Protein AF-A0A3A0V9D5-F1 (afdb_monomer_lite)

Foldseek 3Di:
DVVVVVCCVCPDPDPLDHDDDDDDVVVVVVCLVVVVAFKDKDWDPCQVLLLCLLLLVLLLVQVVVVLVVCVVVVVDDPVVSVVVVVVCVVVVSPDPSPRHATEIEMEGECLSPVVRSVVSVVVSVVVQQVSLVVSLVVSVVSCVVSVGDDDPVSVVCSNRRYDYHYDYDNQDDVVCVSNCVVVVVCVVVVVVVVVVVVVVVVCVVPVVPDDPVVVVVVVVVVVVVVVVD

InterPro domains:
  IPR013525 ABC-2 type transporter, transmembrane domain [PF12698] (12-219)
  IPR051328 Type VII Secretion & ABC Transporter Permease [PTHR43077] (96-202)

pLDDT: mean 83.11, std 10.93, range [42.62, 95.62]

Structure (mmCIF, N/CA/C/O backbone):
data_AF-A0A3A0V9D5-F1
#
_entry.id   AF-A0A3A0V9D5-F1
#
loop_
_atom_site.group_PDB
_atom_site.id
_atom_site.type_symbol
_atom_site.label_atom_id
_atom_site.label_alt_id
_atom_site.label_comp_id
_atom_site.label_asym_id
_atom_site.label_entity_id
_atom_site.label_seq_id
_atom_site.pdbx_PDB_ins_code
_atom_site.Cartn_x
_atom_site.Cartn_y
_atom_site.Cartn_z
_atom_site.occupancy
_atom_site.B_iso_or_equiv
_atom_site.auth_seq_id
_atom_site.auth_comp_id
_atom_site.auth_asym_id
_atom_site.auth_atom_id
_atom_site.pdbx_PDB_model_num
ATOM 1 N N . MET A 1 1 ? -14.823 -6.264 3.379 1.00 57.97 1 MET A N 1
ATOM 2 C CA . MET A 1 1 ? -13.864 -5.304 2.789 1.00 57.97 1 MET A CA 1
ATOM 3 C C . MET A 1 1 ? -12.871 -5.999 1.866 1.00 57.97 1 MET A C 1
ATOM 5 O O . MET A 1 1 ? -12.804 -5.593 0.721 1.00 57.97 1 MET A O 1
ATOM 9 N N . GLY A 1 2 ? -12.178 -7.065 2.302 1.00 59.84 2 GLY A N 1
ATOM 10 C CA . GLY A 1 2 ? -11.171 -7.761 1.475 1.00 59.84 2 GLY A CA 1
ATOM 11 C C . GLY A 1 2 ? -11.659 -8.261 0.105 1.00 59.84 2 GLY A C 1
ATOM 12 O O . GLY A 1 2 ? -11.066 -7.895 -0.897 1.00 59.84 2 GLY A O 1
ATOM 13 N N . LYS A 1 3 ? -12.773 -9.010 0.048 1.00 65.25 3 LYS A N 1
ATOM 14 C CA . LYS A 1 3 ? -13.320 -9.539 -1.223 1.00 65.25 3 LYS A CA 1
ATOM 15 C C . LYS A 1 3 ? -13.700 -8.437 -2.222 1.00 65.25 3 LYS A C 1
ATOM 17 O O . LYS A 1 3 ? -13.215 -8.432 -3.336 1.00 65.25 3 LYS A O 1
ATOM 22 N N . ASN A 1 4 ? -14.444 -7.422 -1.775 1.00 72.88 4 ASN A N 1
ATOM 23 C CA . ASN A 1 4 ? -14.829 -6.301 -2.643 1.00 72.88 4 ASN A CA 1
ATOM 24 C C . ASN A 1 4 ? -13.631 -5.495 -3.174 1.00 72.88 4 ASN A C 1
ATOM 26 O O . ASN A 1 4 ? -13.746 -4.853 -4.212 1.00 72.88 4 ASN A O 1
ATOM 30 N N . LEU A 1 5 ? -12.516 -5.448 -2.436 1.00 74.62 5 LEU A N 1
ATOM 31 C CA . LEU A 1 5 ? -11.299 -4.784 -2.901 1.00 74.62 5 LEU A CA 1
ATOM 32 C C . LEU A 1 5 ? -10.563 -5.645 -3.930 1.00 74.62 5 LEU A C 1
ATOM 34 O O . LEU A 1 5 ? -10.105 -5.114 -4.931 1.00 74.62 5 LEU A O 1
ATOM 38 N N . GLU A 1 6 ? -10.480 -6.954 -3.693 1.00 76.19 6 GLU A N 1
ATOM 39 C CA . GLU A 1 6 ? -9.939 -7.924 -4.648 1.00 76.19 6 GLU A CA 1
ATOM 40 C C . GLU A 1 6 ? -10.687 -7.852 -5.984 1.00 76.19 6 GLU A C 1
ATOM 42 O O . GLU A 1 6 ? -10.057 -7.655 -7.021 1.00 76.19 6 GLU A O 1
ATOM 47 N N . ASP A 1 7 ? -12.020 -7.897 -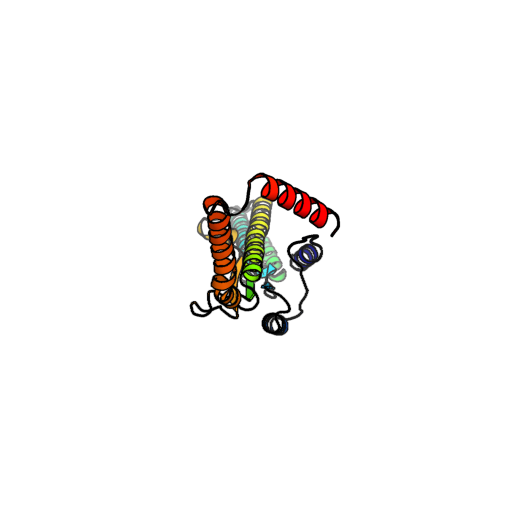5.942 1.00 79.69 7 ASP A N 1
ATOM 48 C CA . ASP A 1 7 ? -12.866 -7.832 -7.135 1.00 79.69 7 ASP A CA 1
ATOM 49 C C . ASP A 1 7 ? -12.651 -6.516 -7.894 1.00 79.69 7 ASP A C 1
ATOM 51 O O . ASP A 1 7 ? -12.424 -6.531 -9.096 1.00 79.69 7 ASP A O 1
ATOM 55 N N . LYS A 1 8 ? -12.599 -5.374 -7.193 1.00 79.44 8 LYS A N 1
ATOM 56 C CA . LYS A 1 8 ? -12.331 -4.059 -7.808 1.00 79.44 8 LYS A CA 1
ATOM 57 C C . LYS A 1 8 ? -10.955 -3.940 -8.461 1.00 79.44 8 LYS A C 1
ATOM 59 O O . LYS A 1 8 ? -10.793 -3.145 -9.381 1.00 79.44 8 LYS A O 1
ATOM 64 N N . LEU A 1 9 ? -9.950 -4.649 -7.950 1.00 80.19 9 LEU A N 1
ATOM 65 C CA . LEU A 1 9 ? -8.614 -4.648 -8.543 1.00 80.19 9 LEU A CA 1
ATOM 66 C C . LEU A 1 9 ? -8.585 -5.539 -9.788 1.00 80.19 9 LEU A C 1
ATOM 68 O O . LEU A 1 9 ? -8.053 -5.132 -10.818 1.00 80.19 9 LEU A O 1
ATOM 72 N N . LEU A 1 10 ? -9.190 -6.726 -9.713 1.00 80.19 10 LEU A N 1
ATOM 73 C CA . LEU A 1 10 ? -9.257 -7.673 -10.829 1.00 80.19 10 LEU A CA 1
ATOM 74 C C . LEU A 1 10 ? -10.152 -7.185 -11.977 1.00 80.19 10 LEU A C 1
ATOM 76 O O . LEU A 1 10 ? -9.852 -7.481 -13.127 1.00 80.19 10 LEU A O 1
ATOM 80 N N . ASP A 1 11 ? -11.197 -6.422 -11.662 1.00 76.50 11 ASP A N 1
ATOM 81 C CA . ASP A 1 11 ? -12.150 -5.826 -12.608 1.00 76.50 11 ASP A CA 1
ATOM 82 C C . ASP A 1 11 ? -11.720 -4.426 -13.087 1.00 76.50 11 ASP A C 1
ATOM 84 O O . ASP A 1 11 ? -12.465 -3.726 -13.766 1.00 76.50 11 ASP A O 1
ATOM 88 N N . SER A 1 12 ? -10.522 -3.962 -12.707 1.00 69.50 12 SER A N 1
ATOM 89 C CA . SER A 1 12 ? -10.040 -2.665 -13.179 1.00 69.50 12 SER A CA 1
ATOM 90 C C . SER A 1 12 ? -9.630 -2.743 -14.654 1.00 69.50 12 SER A C 1
ATOM 92 O O . SER A 1 12 ? -8.659 -3.416 -14.996 1.00 69.50 12 SER A O 1
ATOM 94 N N . ASP A 1 13 ? -10.330 -1.996 -15.513 1.00 61.75 13 ASP A N 1
ATOM 95 C CA . ASP A 1 13 ? -10.027 -1.777 -16.943 1.00 61.75 13 ASP A CA 1
ATOM 96 C C . ASP A 1 13 ? -8.769 -0.897 -17.147 1.00 61.75 13 ASP A C 1
ATOM 98 O O . ASP A 1 13 ? -8.729 0.050 -17.931 1.00 61.75 13 ASP A O 1
ATOM 102 N N . SER A 1 14 ? -7.715 -1.147 -16.370 1.00 68.81 14 SER A N 1
ATOM 103 C CA . SER A 1 14 ? -6.468 -0.398 -16.466 1.00 68.81 14 SER A CA 1
ATOM 104 C C . SER A 1 14 ? -5.554 -0.991 -17.533 1.00 68.81 14 SER A C 1
ATOM 106 O O . SER A 1 14 ? -4.984 -2.065 -17.346 1.00 68.81 14 SER A O 1
ATOM 108 N N . ASP A 1 15 ? -5.281 -0.219 -18.584 1.00 75.00 15 ASP A N 1
ATOM 109 C CA . ASP A 1 15 ? -4.285 -0.570 -19.609 1.00 75.00 15 ASP A CA 1
ATOM 110 C C . ASP A 1 15 ? -2.843 -0.637 -19.064 1.00 75.00 15 ASP A C 1
ATOM 112 O O . ASP A 1 15 ? -1.930 -1.119 -19.735 1.00 75.00 15 ASP A O 1
ATOM 116 N N . THR A 1 16 ? -2.605 -0.142 -17.842 1.00 80.12 16 THR A N 1
ATOM 117 C CA . THR A 1 16 ? -1.256 -0.022 -17.259 1.00 80.12 16 THR A CA 1
ATOM 118 C C . THR A 1 16 ? -0.888 -1.128 -16.275 1.00 80.12 16 THR A C 1
ATOM 120 O O . THR A 1 16 ? 0.302 -1.359 -16.054 1.00 80.12 16 THR A O 1
ATOM 123 N N . VAL A 1 17 ? -1.862 -1.818 -15.669 1.00 87.12 17 VAL A N 1
ATOM 124 C CA . VAL A 1 17 ? -1.600 -2.840 -14.641 1.00 87.12 17 VAL A CA 1
ATOM 125 C C . VAL A 1 17 ? -2.536 -4.024 -14.812 1.00 87.12 17 VAL A C 1
ATOM 127 O O . VAL A 1 17 ? -3.749 -3.882 -14.727 1.00 87.12 17 VAL A O 1
ATOM 130 N N . LYS A 1 18 ? -1.952 -5.217 -14.945 1.00 89.50 18 LYS A N 1
ATOM 131 C CA . LYS A 1 18 ? -2.686 -6.482 -14.951 1.00 89.50 18 LYS A CA 1
ATOM 132 C C . LYS A 1 18 ? -2.575 -7.173 -13.597 1.00 89.50 18 LYS A C 1
ATOM 134 O O . LYS A 1 18 ? -1.479 -7.543 -13.175 1.00 89.50 18 LYS A O 1
ATOM 139 N N . TRP A 1 19 ? -3.711 -7.384 -12.942 1.00 91.12 19 TRP A N 1
ATOM 140 C CA . TRP A 1 19 ? -3.783 -8.096 -11.669 1.00 91.12 19 TRP A CA 1
ATOM 141 C C . TRP A 1 19 ? -3.947 -9.602 -11.880 1.00 91.12 19 TRP A C 1
ATOM 143 O O . TRP A 1 19 ? -4.637 -10.052 -12.792 1.00 91.12 19 TRP A O 1
ATOM 153 N N . VAL A 1 20 ? -3.302 -10.394 -11.023 1.00 91.06 20 VAL A N 1
ATOM 154 C CA . VAL A 1 20 ? -3.436 -11.854 -10.992 1.00 91.06 20 VAL A CA 1
ATOM 155 C C . VAL A 1 20 ? -3.600 -12.283 -9.543 1.00 91.06 20 VAL A C 1
ATOM 157 O O . VAL A 1 20 ? -2.850 -11.846 -8.668 1.00 91.06 20 VAL A O 1
ATOM 160 N N . LYS A 1 21 ? -4.578 -13.150 -9.290 1.00 91.62 21 LYS A N 1
ATOM 161 C CA . LYS A 1 21 ? -4.786 -13.746 -7.974 1.00 91.62 21 LYS A CA 1
ATOM 162 C C . LYS A 1 21 ? -3.761 -14.850 -7.718 1.00 91.62 21 LYS A C 1
ATOM 164 O O . LYS A 1 21 ? -3.515 -15.685 -8.584 1.00 91.62 21 LYS A O 1
ATOM 169 N N . VAL A 1 22 ? -3.197 -14.866 -6.512 1.00 92.56 22 VAL A N 1
ATOM 170 C CA . VAL A 1 22 ? -2.264 -15.899 -6.047 1.00 92.56 22 VAL A CA 1
ATOM 171 C C . VAL A 1 22 ? -2.663 -16.317 -4.635 1.00 92.56 22 VAL A C 1
ATOM 173 O O . VAL A 1 22 ? -2.920 -15.463 -3.789 1.00 92.56 22 VAL A O 1
ATOM 176 N N . ASP A 1 23 ? -2.710 -17.622 -4.373 1.00 88.44 23 ASP A N 1
ATOM 177 C CA . ASP A 1 23 ? -3.336 -18.158 -3.158 1.00 88.44 23 ASP A CA 1
ATOM 178 C C . ASP A 1 23 ? -2.487 -18.007 -1.888 1.00 88.44 23 ASP A C 1
ATOM 180 O O . ASP A 1 23 ? -3.024 -17.983 -0.779 1.00 88.44 23 ASP A O 1
ATOM 184 N N . ASN A 1 24 ? -1.156 -17.932 -2.007 1.00 91.06 24 ASN A N 1
ATOM 185 C CA . ASN A 1 24 ? -0.269 -17.868 -0.846 1.00 91.06 24 ASN A CA 1
ATOM 186 C C . ASN A 1 24 ? 1.035 -17.096 -1.106 1.00 91.06 24 ASN A C 1
ATOM 188 O O . ASN A 1 24 ? 1.500 -16.952 -2.235 1.00 91.06 24 ASN A O 1
ATOM 192 N N . GLU A 1 25 ? 1.673 -16.639 -0.021 1.00 90.50 25 GLU A N 1
ATOM 193 C CA . GLU A 1 25 ? 2.906 -15.842 -0.097 1.00 90.50 25 GLU A CA 1
ATOM 194 C C . GLU A 1 25 ? 4.091 -16.614 -0.712 1.00 90.50 25 GLU A C 1
ATOM 196 O O . GLU A 1 25 ? 4.984 -15.999 -1.298 1.00 90.50 25 GLU A O 1
ATOM 201 N N . LYS A 1 26 ? 4.134 -17.949 -0.609 1.00 92.62 26 LYS A N 1
ATOM 202 C CA . LYS A 1 26 ? 5.225 -18.745 -1.193 1.00 92.62 26 LYS A CA 1
ATOM 203 C C . LYS A 1 26 ? 5.166 -18.703 -2.719 1.00 92.62 26 LYS A C 1
ATOM 205 O O . LYS A 1 26 ? 6.194 -18.473 -3.353 1.00 92.62 26 LYS A O 1
ATOM 210 N N . ASP A 1 27 ? 3.975 -18.845 -3.286 1.00 93.81 27 ASP A N 1
ATOM 211 C CA . ASP A 1 27 ? 3.758 -18.747 -4.727 1.00 93.81 27 ASP A CA 1
ATOM 212 C C . ASP A 1 27 ? 3.942 -17.314 -5.226 1.00 93.81 27 ASP A C 1
ATOM 214 O O . ASP A 1 27 ? 4.504 -17.129 -6.304 1.00 93.81 27 ASP A O 1
ATOM 218 N N . VAL A 1 28 ? 3.590 -16.311 -4.405 1.00 93.50 28 VAL A N 1
ATOM 219 C CA . VAL A 1 28 ? 3.922 -14.899 -4.666 1.00 93.50 28 VAL A CA 1
ATOM 220 C C . VAL A 1 28 ? 5.431 -14.714 -4.847 1.00 93.50 28 VAL A C 1
ATOM 222 O O . VAL A 1 28 ? 5.897 -14.091 -5.798 1.00 93.50 28 VAL A O 1
ATOM 225 N N . ARG A 1 29 ? 6.229 -15.263 -3.926 1.00 92.38 29 ARG A N 1
ATOM 226 C CA . ARG A 1 29 ? 7.693 -15.162 -4.000 1.00 92.38 29 ARG A CA 1
ATOM 227 C C . ARG A 1 29 ? 8.240 -15.881 -5.220 1.00 92.38 29 ARG A C 1
ATOM 229 O O . ARG A 1 29 ? 9.017 -15.292 -5.960 1.00 92.38 29 ARG A O 1
ATOM 236 N N . LYS A 1 30 ? 7.778 -17.107 -5.459 1.00 92.94 30 LYS A N 1
ATOM 237 C CA . LYS A 1 30 ? 8.206 -17.898 -6.610 1.00 92.94 30 LYS A CA 1
ATOM 238 C C . LYS A 1 30 ? 7.892 -17.195 -7.932 1.00 92.94 30 LYS A C 1
ATOM 240 O O . LYS A 1 30 ? 8.744 -17.166 -8.807 1.00 92.94 30 LYS A O 1
ATOM 245 N N . GLY A 1 31 ? 6.711 -16.594 -8.083 1.00 92.50 31 GLY A N 1
ATOM 246 C CA . GLY A 1 31 ? 6.379 -15.875 -9.313 1.00 92.50 31 GLY A CA 1
ATOM 247 C C . GLY A 1 31 ? 7.134 -14.553 -9.475 1.00 92.50 31 GLY A C 1
ATOM 248 O O . GLY A 1 31 ? 7.458 -14.204 -10.607 1.00 92.50 31 GLY A O 1
ATOM 249 N N . LEU A 1 32 ? 7.494 -13.861 -8.386 1.00 91.75 32 LEU A N 1
ATOM 250 C CA . LEU A 1 32 ? 8.444 -12.741 -8.459 1.00 91.75 32 LEU A CA 1
ATOM 251 C C . LEU A 1 32 ? 9.824 -13.225 -8.920 1.00 91.75 32 LEU A C 1
ATOM 253 O O . LEU A 1 32 ? 10.417 -12.585 -9.783 1.00 91.75 32 LEU A O 1
ATOM 257 N N . ASP A 1 33 ? 10.319 -14.341 -8.381 1.00 91.25 33 ASP A N 1
ATOM 258 C CA . ASP A 1 33 ? 11.620 -14.925 -8.742 1.00 91.25 33 ASP A CA 1
ATOM 259 C C . ASP A 1 33 ? 11.650 -15.378 -10.212 1.00 91.25 33 ASP A C 1
ATOM 261 O O . ASP A 1 33 ? 12.613 -15.114 -10.927 1.00 91.25 33 ASP A O 1
ATOM 265 N N . GLU A 1 34 ? 10.561 -15.990 -10.684 1.00 92.25 34 GLU A N 1
ATOM 266 C CA . GLU A 1 34 ? 10.348 -16.404 -12.079 1.00 92.25 34 GLU A CA 1
ATOM 267 C C . GLU A 1 34 ? 9.946 -15.241 -13.007 1.00 92.25 34 GLU A C 1
ATOM 269 O O . GLU A 1 34 ? 9.616 -15.472 -14.167 1.00 92.25 34 GLU A O 1
ATOM 274 N N . GLN A 1 35 ? 9.948 -13.997 -12.510 1.00 89.81 35 GLN A N 1
ATOM 275 C CA . GLN A 1 35 ? 9.620 -12.778 -13.263 1.00 89.81 35 GLN A CA 1
ATOM 276 C C . GLN A 1 35 ? 8.224 -12.782 -13.918 1.00 89.81 35 GLN A C 1
ATOM 278 O O . GLN A 1 35 ? 7.991 -12.099 -14.912 1.00 89.81 35 GLN A O 1
ATOM 283 N N . LYS A 1 36 ? 7.263 -13.517 -13.345 1.00 90.75 36 LYS A N 1
ATOM 284 C CA . LYS A 1 36 ? 5.868 -13.573 -13.822 1.00 90.75 36 LYS A CA 1
ATOM 285 C C . LYS A 1 36 ? 5.091 -12.283 -13.553 1.00 90.75 36 LYS A C 1
ATOM 287 O O . LYS A 1 36 ? 4.094 -12.019 -14.217 1.00 90.75 36 LYS A O 1
ATOM 292 N N . TYR A 1 37 ? 5.520 -11.507 -12.561 1.00 91.88 37 TYR A N 1
ATOM 293 C CA . TYR A 1 37 ? 4.961 -10.203 -12.206 1.00 91.88 37 TYR A CA 1
ATOM 294 C C . TYR A 1 37 ? 6.017 -9.341 -11.509 1.00 91.88 37 TYR A C 1
ATOM 296 O O . TYR A 1 37 ? 7.026 -9.838 -11.008 1.00 91.88 37 TYR A O 1
ATOM 304 N N . TYR A 1 38 ? 5.775 -8.029 -11.484 1.00 92.81 38 TYR A N 1
ATOM 305 C CA . TYR A 1 38 ? 6.722 -7.022 -10.988 1.00 92.81 38 TYR A CA 1
ATOM 306 C C . TYR A 1 38 ? 6.445 -6.567 -9.552 1.00 92.81 38 TYR A C 1
ATOM 308 O O . TYR A 1 38 ? 7.316 -5.975 -8.907 1.00 92.81 38 TYR A O 1
ATOM 316 N N . GLY A 1 39 ? 5.261 -6.876 -9.025 1.00 94.44 39 GLY A N 1
ATOM 317 C CA . GLY A 1 39 ? 4.901 -6.586 -7.649 1.00 94.44 39 GLY A CA 1
ATOM 318 C C . GLY A 1 39 ? 3.767 -7.459 -7.129 1.00 94.44 39 GLY A C 1
ATOM 319 O O . GLY A 1 39 ? 3.127 -8.184 -7.887 1.00 94.44 39 GLY A O 1
ATOM 320 N N . ALA A 1 40 ? 3.546 -7.401 -5.821 1.00 95.31 40 ALA A N 1
ATOM 321 C CA . ALA A 1 40 ? 2.501 -8.137 -5.133 1.00 95.31 40 ALA A CA 1
ATOM 322 C C . ALA A 1 40 ? 1.928 -7.331 -3.965 1.00 95.31 40 ALA A C 1
ATOM 324 O O . ALA A 1 40 ? 2.667 -6.699 -3.206 1.00 95.31 40 ALA A O 1
ATOM 325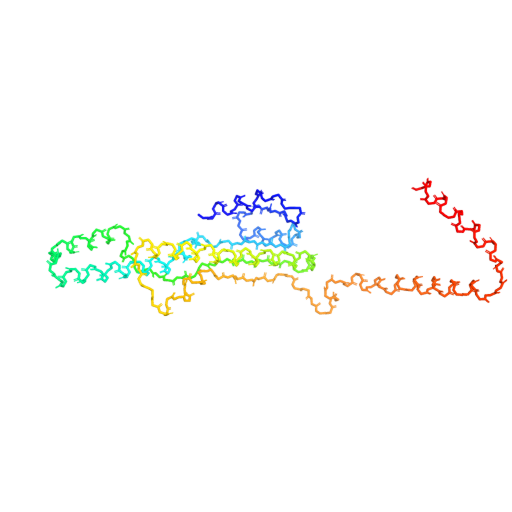 N N . ALA A 1 41 ? 0.608 -7.414 -3.819 1.00 94.00 41 ALA A N 1
ATOM 326 C CA . ALA A 1 41 ? -0.166 -6.901 -2.699 1.00 94.00 41 ALA A CA 1
ATOM 327 C C . ALA A 1 41 ? -0.593 -8.082 -1.817 1.00 94.00 41 ALA A C 1
ATOM 329 O O . ALA A 1 41 ? -1.215 -9.020 -2.312 1.00 94.00 41 ALA A O 1
ATOM 330 N N . ILE A 1 42 ? -0.266 -8.058 -0.525 1.00 93.31 42 ILE A N 1
ATOM 331 C CA . ILE A 1 42 ? -0.617 -9.125 0.418 1.00 93.31 42 ILE A CA 1
ATOM 332 C C . ILE A 1 42 ? -1.333 -8.511 1.620 1.00 93.31 42 ILE A C 1
ATOM 334 O O . ILE A 1 42 ? -0.778 -7.681 2.341 1.00 93.31 42 ILE A O 1
ATOM 338 N N . PHE A 1 43 ? -2.560 -8.966 1.856 1.00 90.69 43 PHE A N 1
ATOM 339 C CA . PHE A 1 43 ? -3.342 -8.625 3.040 1.00 90.69 43 PHE A CA 1
ATOM 340 C C . PHE A 1 43 ? -3.116 -9.677 4.125 1.00 90.69 43 PHE A C 1
ATOM 342 O O . PHE A 1 43 ? -3.155 -10.877 3.845 1.00 90.69 43 PHE A O 1
ATOM 349 N N . GLU A 1 44 ? -2.900 -9.255 5.372 1.00 89.94 44 GLU A N 1
ATOM 350 C CA . GLU A 1 44 ? -2.906 -10.207 6.485 1.00 89.94 44 GLU A CA 1
ATOM 351 C C . GLU A 1 44 ? -4.303 -10.836 6.674 1.00 89.94 44 GLU A C 1
ATOM 353 O O . GLU A 1 44 ? -5.330 -10.240 6.344 1.00 89.94 44 GLU A O 1
ATOM 358 N N . LYS A 1 45 ? -4.354 -12.038 7.259 1.00 87.94 45 LYS A N 1
ATOM 359 C CA . LYS A 1 45 ? -5.599 -12.809 7.428 1.00 87.94 45 LYS A CA 1
ATOM 360 C C . LYS A 1 45 ? -6.706 -12.034 8.158 1.00 87.94 45 LYS A C 1
ATOM 362 O O . LYS A 1 45 ? -7.868 -12.111 7.769 1.00 87.94 45 LYS A O 1
ATOM 367 N N . ASP A 1 46 ? -6.334 -11.271 9.184 1.00 89.00 46 ASP A N 1
ATOM 368 C CA . ASP A 1 46 ? -7.254 -10.522 10.049 1.00 89.00 46 ASP A CA 1
ATOM 369 C C . ASP A 1 46 ? -7.290 -9.017 9.727 1.00 89.00 46 ASP A C 1
ATOM 371 O O . ASP A 1 46 ? -7.632 -8.200 10.584 1.00 89.00 46 ASP A O 1
ATOM 375 N N . PHE A 1 47 ? -6.967 -8.637 8.484 1.00 90.94 47 PHE A N 1
ATOM 376 C CA . PHE A 1 47 ? -6.805 -7.242 8.063 1.00 90.94 47 PHE A CA 1
ATOM 377 C C . PHE A 1 47 ? -7.963 -6.337 8.507 1.00 90.94 47 PHE A C 1
ATOM 379 O O . PHE A 1 47 ? -7.748 -5.335 9.181 1.00 90.94 47 PHE A O 1
ATOM 386 N N . SER A 1 48 ? -9.212 -6.706 8.195 1.00 88.94 48 SER A N 1
ATOM 387 C CA . SER A 1 48 ? -10.382 -5.888 8.553 1.00 88.94 48 SER A CA 1
ATOM 388 C C . SER A 1 48 ? -10.600 -5.774 10.064 1.00 88.94 48 SER A C 1
ATOM 390 O O . SER A 1 48 ? -11.072 -4.741 10.535 1.00 88.94 48 SER A O 1
ATOM 392 N N . LYS A 1 49 ? -10.255 -6.818 10.827 1.00 89.19 49 LYS A N 1
ATOM 393 C CA . LYS A 1 49 ? -10.387 -6.816 12.286 1.00 89.19 49 LYS A CA 1
ATOM 394 C C . LYS A 1 49 ? -9.386 -5.852 12.914 1.00 89.19 49 LYS A C 1
ATOM 396 O O . LYS A 1 49 ? -9.768 -5.058 13.765 1.00 89.19 49 LYS A O 1
ATOM 401 N N . HIS A 1 50 ? -8.129 -5.898 12.479 1.00 92.38 50 HIS A N 1
ATOM 402 C CA . HIS A 1 50 ? -7.097 -4.987 12.966 1.00 92.38 50 HIS A CA 1
ATOM 403 C C . HIS A 1 50 ? -7.374 -3.545 12.522 1.00 92.38 50 HIS A C 1
ATOM 405 O O . HIS A 1 50 ? -7.398 -2.648 13.361 1.00 92.38 50 HIS A O 1
ATOM 411 N N . ALA A 1 51 ? -7.721 -3.333 11.251 1.00 91.12 51 ALA A N 1
ATOM 412 C CA . ALA A 1 51 ? -8.004 -2.013 10.681 1.00 91.12 51 ALA A CA 1
ATOM 413 C C . ALA A 1 51 ? -9.058 -1.225 11.474 1.00 91.12 51 ALA A C 1
ATOM 415 O O . ALA A 1 51 ? -8.906 -0.028 11.683 1.00 91.12 51 ALA A O 1
ATOM 416 N N . MET A 1 52 ? -10.106 -1.905 11.945 1.00 90.81 52 MET A N 1
ATOM 417 C CA . MET A 1 52 ? -11.203 -1.289 12.700 1.00 90.81 52 MET A CA 1
ATOM 418 C C . MET A 1 52 ? -11.040 -1.402 14.222 1.00 90.81 52 MET A C 1
ATOM 420 O O . MET A 1 52 ? -11.925 -0.967 14.957 1.00 90.81 52 MET A O 1
ATOM 424 N N . SER A 1 53 ? -9.951 -2.000 14.718 1.00 91.19 53 SER A N 1
ATOM 425 C CA . SER A 1 53 ? -9.788 -2.302 16.148 1.00 91.19 53 SER A CA 1
ATOM 426 C C . SER A 1 53 ? -9.784 -1.044 17.021 1.00 91.19 53 SER A C 1
ATOM 428 O O . SER A 1 53 ? -10.428 -1.033 18.068 1.00 91.19 53 SER A O 1
ATOM 430 N N . GLN A 1 54 ? -9.134 0.034 16.566 1.00 90.75 54 GLN A N 1
ATOM 431 C CA . GLN A 1 54 ? -9.131 1.319 17.271 1.00 90.75 54 GLN A CA 1
ATOM 432 C C . GLN A 1 54 ? -10.542 1.910 17.349 1.00 90.75 54 GLN A C 1
ATOM 434 O O . GLN A 1 54 ? -11.012 2.247 18.430 1.00 90.75 54 GLN A O 1
ATOM 439 N N . THR A 1 55 ? -11.246 1.978 16.220 1.00 90.69 55 THR A N 1
ATOM 440 C CA . THR A 1 55 ? -12.614 2.511 16.134 1.00 90.69 55 THR A CA 1
ATOM 441 C C . THR A 1 55 ? -13.570 1.744 17.036 1.00 90.69 55 THR A C 1
ATOM 443 O O . THR A 1 55 ? -14.332 2.343 17.789 1.00 90.69 55 THR A O 1
ATOM 446 N N . GLN A 1 56 ? -13.499 0.411 17.011 1.00 89.19 56 GLN A N 1
ATOM 447 C CA . GLN A 1 56 ? -14.317 -0.433 17.879 1.00 89.19 56 GLN A CA 1
ATOM 448 C C . GLN A 1 56 ? -14.021 -0.165 19.353 1.00 89.19 56 GLN A C 1
ATOM 450 O O . GLN A 1 56 ? -14.956 -0.043 20.137 1.00 89.19 56 GLN A O 1
ATOM 455 N N . LYS A 1 57 ? -12.745 -0.025 19.727 1.00 88.88 57 LYS A N 1
ATOM 456 C CA . LYS A 1 57 ? -12.361 0.286 21.104 1.00 88.88 57 LYS A CA 1
ATOM 457 C C . LYS A 1 57 ? -12.933 1.624 21.571 1.00 88.88 57 LYS A C 1
ATOM 459 O O . LYS A 1 57 ? -13.593 1.652 22.601 1.00 88.88 57 LYS A O 1
ATOM 464 N N . VAL A 1 58 ? -12.762 2.684 20.784 1.00 89.38 58 VAL A N 1
ATOM 465 C CA . VAL A 1 58 ? -13.255 4.032 21.118 1.00 89.38 58 VAL A CA 1
ATOM 466 C C . VAL A 1 58 ? -14.780 4.036 21.298 1.00 89.38 58 VAL A C 1
ATOM 468 O O . VAL A 1 58 ? -15.293 4.559 22.285 1.00 89.38 58 VAL A O 1
ATOM 471 N N . VAL A 1 59 ? -15.517 3.369 20.402 1.00 87.69 59 VAL A N 1
ATOM 472 C CA . VAL A 1 59 ? -16.979 3.221 20.529 1.00 87.69 59 VAL A CA 1
ATOM 473 C C . VAL A 1 59 ? -17.361 2.441 21.792 1.00 87.69 59 VAL A C 1
ATOM 475 O O . VAL A 1 59 ? -18.309 2.811 22.483 1.00 87.69 59 VAL A O 1
ATOM 478 N N . MET A 1 60 ? -16.645 1.362 22.110 1.00 84.12 60 MET A N 1
ATOM 479 C CA . MET A 1 60 ? -16.928 0.544 23.293 1.00 84.12 60 MET A CA 1
ATOM 480 C C . MET A 1 60 ? -16.623 1.275 24.603 1.00 84.12 60 MET A C 1
ATOM 482 O O . MET A 1 60 ? -17.419 1.201 25.541 1.00 84.12 60 MET A O 1
ATOM 486 N N . ASP A 1 61 ? -15.508 2.001 24.662 1.00 86.69 61 ASP A N 1
ATOM 487 C CA . ASP A 1 61 ? -15.110 2.785 25.829 1.00 86.69 61 ASP A CA 1
ATOM 488 C C . ASP A 1 61 ? -16.100 3.934 26.076 1.00 86.69 61 ASP A C 1
ATOM 490 O O . ASP A 1 61 ? -16.534 4.134 27.213 1.00 86.69 61 ASP A O 1
ATOM 494 N N . SER A 1 62 ? -16.561 4.602 25.014 1.00 85.69 62 SER A N 1
ATOM 495 C CA . SER A 1 62 ? -17.593 5.640 25.101 1.00 85.69 62 SER A CA 1
ATOM 496 C C . SER A 1 62 ? -18.939 5.095 25.590 1.00 85.69 62 SER A C 1
ATOM 498 O O . SER A 1 62 ? -19.499 5.630 26.545 1.00 85.69 62 SER A O 1
ATOM 500 N N . LYS A 1 63 ? -19.419 3.965 25.050 1.00 84.06 63 LYS A N 1
ATOM 501 C CA . LYS A 1 63 ? -20.650 3.311 25.540 1.00 84.06 63 LYS A CA 1
ATOM 502 C C . LYS A 1 63 ? -20.545 2.902 27.007 1.00 84.06 63 LYS A C 1
ATOM 504 O O . LYS A 1 63 ? -21.517 2.983 27.756 1.00 84.06 63 LYS A O 1
ATOM 509 N N . LYS A 1 64 ? -19.362 2.459 27.441 1.00 82.00 64 LYS A N 1
ATOM 510 C CA . LYS A 1 64 ? -19.102 2.123 28.844 1.00 82.00 64 LYS A CA 1
ATOM 511 C C . LYS A 1 64 ? -19.156 3.359 29.742 1.00 82.00 64 LYS A C 1
ATOM 513 O O . LYS A 1 64 ? -19.697 3.254 30.841 1.00 82.00 64 LYS A O 1
ATOM 518 N N . GLN A 1 65 ? -18.621 4.493 29.297 1.00 82.75 65 GLN A N 1
ATOM 519 C CA . GLN A 1 65 ? -18.712 5.764 30.022 1.00 82.75 65 GLN A CA 1
ATOM 520 C C . GLN A 1 65 ? -20.157 6.267 30.099 1.00 82.75 65 GLN A C 1
ATOM 522 O O . GLN A 1 65 ? -20.631 6.538 31.197 1.00 82.75 65 GLN A O 1
ATOM 527 N N . GLU A 1 66 ? -20.893 6.271 28.985 1.00 81.06 66 GLU A N 1
ATOM 528 C CA . GLU A 1 66 ? -22.292 6.716 28.949 1.00 81.06 66 GLU A CA 1
ATOM 529 C C . GLU A 1 66 ? -23.175 5.911 29.917 1.00 81.06 66 GLU A C 1
ATOM 531 O O . GLU A 1 66 ? -23.947 6.475 30.691 1.00 81.06 66 GLU A O 1
ATOM 536 N N . MET A 1 67 ? -23.022 4.582 29.946 1.00 78.44 67 MET A N 1
ATOM 537 C CA . MET A 1 67 ? -23.725 3.745 30.921 1.00 78.44 67 MET A CA 1
ATOM 538 C C . MET A 1 67 ? -23.340 4.069 32.365 1.00 78.44 67 MET A C 1
ATOM 540 O O . MET A 1 67 ? -24.206 4.073 33.235 1.00 78.44 67 MET A O 1
ATOM 544 N N . GLN A 1 68 ? -22.055 4.307 32.649 1.00 78.69 68 GLN A N 1
ATOM 545 C CA . GLN A 1 68 ? -21.620 4.665 34.002 1.00 78.69 68 GLN A CA 1
ATOM 546 C C . GLN A 1 68 ? -22.231 5.990 34.448 1.00 78.69 68 GLN A C 1
ATOM 548 O O . GLN A 1 68 ? -22.644 6.106 35.601 1.00 78.69 68 GLN A O 1
ATOM 553 N N . ASP A 1 69 ? -22.318 6.965 33.550 1.00 82.94 69 ASP A N 1
ATOM 554 C CA . ASP A 1 69 ? -22.891 8.270 33.854 1.00 82.94 69 ASP A CA 1
ATOM 555 C C . ASP A 1 69 ? -24.410 8.182 34.055 1.00 82.94 69 ASP A C 1
ATOM 557 O O . ASP A 1 69 ? -24.918 8.743 35.023 1.00 82.94 69 ASP A O 1
ATOM 561 N N . LYS A 1 70 ? -25.118 7.364 33.263 1.00 79.31 70 LYS A N 1
ATOM 562 C CA . LYS A 1 70 ? -26.554 7.073 33.453 1.00 79.31 70 LYS A CA 1
ATOM 563 C C . LYS A 1 70 ? -26.871 6.277 34.725 1.00 79.31 70 LYS A C 1
ATOM 565 O O . LYS A 1 70 ? -27.938 6.434 35.316 1.00 79.31 70 LYS A O 1
ATOM 570 N N . VAL A 1 71 ? -25.952 5.425 35.182 1.00 77.94 71 VAL A N 1
ATOM 571 C CA . VAL A 1 71 ? -26.072 4.755 36.491 1.00 77.94 71 VAL A CA 1
ATOM 572 C C . VAL A 1 71 ? -25.871 5.757 37.629 1.00 77.94 71 VAL A C 1
ATOM 574 O O . VAL A 1 71 ? -26.599 5.711 38.617 1.00 77.94 71 VAL A O 1
ATOM 577 N N . LYS A 1 72 ? -24.915 6.687 37.497 1.00 78.88 72 LYS A N 1
ATOM 578 C CA . LYS A 1 72 ? -24.684 7.747 38.494 1.00 78.88 72 LYS A CA 1
ATOM 579 C C . LYS A 1 72 ? -25.822 8.768 38.541 1.00 78.88 72 LYS A C 1
ATOM 581 O O . LYS A 1 72 ? -26.118 9.258 39.626 1.00 78.88 72 LYS A O 1
ATOM 586 N N . SER A 1 73 ? -26.454 9.080 37.405 1.00 82.06 73 SER A N 1
ATOM 587 C CA . SER A 1 73 ? -27.614 9.983 37.347 1.00 82.06 73 SER A CA 1
ATOM 588 C C . SER A 1 73 ? -28.903 9.348 37.882 1.00 82.06 73 SER A C 1
ATOM 590 O O . SER A 1 73 ? -29.877 10.058 38.119 1.00 82.06 73 SER A O 1
ATOM 592 N N . GLY A 1 74 ? -28.910 8.030 38.119 1.00 76.00 74 GLY A N 1
ATOM 593 C CA . GLY A 1 74 ? -30.069 7.289 38.622 1.00 76.00 74 GLY A CA 1
ATOM 594 C C . GLY A 1 74 ? -31.101 6.923 37.550 1.00 76.00 74 GLY A C 1
ATOM 595 O O . GLY A 1 74 ? -32.125 6.333 37.883 1.00 76.00 74 GLY A O 1
ATOM 596 N N . GLU A 1 75 ? -30.836 7.225 36.275 1.00 76.00 75 GLU A N 1
ATOM 597 C CA . GLU A 1 75 ? -31.697 6.864 35.136 1.00 76.00 75 GLU A CA 1
ATOM 598 C C . GLU A 1 75 ? -31.704 5.358 34.853 1.00 76.00 75 GLU A C 1
ATOM 600 O O . GLU A 1 75 ? -32.690 4.828 34.340 1.00 76.00 75 GLU A O 1
ATOM 605 N N . ILE A 1 76 ? -30.615 4.658 35.190 1.00 73.12 76 ILE A N 1
ATOM 606 C CA . ILE A 1 76 ? -30.501 3.205 35.035 1.00 73.12 76 ILE A CA 1
ATOM 607 C C . ILE A 1 76 ? -30.341 2.546 36.413 1.00 73.12 76 ILE A C 1
ATOM 609 O O . ILE A 1 76 ? -29.324 2.759 37.082 1.00 73.12 76 ILE A O 1
ATOM 613 N N . PRO A 1 77 ? -31.283 1.677 36.828 1.00 78.69 77 PRO A N 1
ATOM 614 C CA . PRO A 1 77 ? -31.125 0.822 37.995 1.00 78.69 77 PRO A CA 1
ATOM 615 C C . PRO A 1 77 ? -29.830 -0.013 37.919 1.00 78.69 77 PRO A C 1
ATOM 617 O O . PRO A 1 77 ? -29.562 -0.635 36.884 1.00 78.69 77 PRO A O 1
ATOM 620 N N . PRO A 1 78 ? -29.052 -0.136 39.012 1.00 72.31 78 PRO A N 1
ATOM 621 C CA . PRO A 1 78 ? -27.795 -0.897 39.034 1.00 72.31 78 PRO A CA 1
ATOM 622 C C . PRO A 1 78 ? -27.930 -2.364 38.581 1.00 72.31 78 PRO A C 1
ATOM 624 O O . PRO A 1 78 ? -26.996 -2.945 38.028 1.00 72.31 78 PRO A O 1
ATOM 627 N N . GLU A 1 79 ? -29.107 -2.957 38.792 1.00 74.00 79 GLU A N 1
ATOM 628 C CA . GLU A 1 79 ? -29.493 -4.302 38.340 1.00 74.00 79 GLU A CA 1
ATOM 629 C C . GLU A 1 79 ? -29.540 -4.415 36.803 1.00 74.00 79 GLU A C 1
ATOM 631 O O . GLU A 1 79 ? -28.990 -5.351 36.216 1.00 74.00 79 GLU A O 1
ATOM 636 N N . GLN A 1 80 ? -30.136 -3.425 36.131 1.00 73.50 80 GLN A N 1
ATOM 637 C CA . GLN A 1 80 ? -30.249 -3.384 34.669 1.00 73.50 80 GLN A CA 1
ATOM 638 C C . GLN A 1 80 ? -28.902 -3.073 34.014 1.00 73.50 80 GLN A C 1
ATOM 640 O O . GLN A 1 80 ? -28.560 -3.682 33.000 1.00 73.50 80 GLN A O 1
ATOM 645 N N . ALA A 1 81 ? -28.075 -2.231 34.642 1.00 70.12 81 ALA A N 1
ATOM 646 C CA . ALA A 1 81 ? -26.701 -2.001 34.202 1.00 70.12 81 ALA A CA 1
ATOM 647 C C . ALA A 1 81 ? -25.860 -3.290 34.237 1.00 70.12 81 ALA A C 1
ATOM 649 O O . ALA A 1 81 ? -25.156 -3.593 33.274 1.00 70.12 81 ALA A O 1
ATOM 650 N N . LYS A 1 82 ? -25.988 -4.107 35.295 1.00 71.12 82 LYS A N 1
ATOM 651 C CA . LYS A 1 82 ? -25.326 -5.421 35.377 1.00 71.12 82 LYS A CA 1
ATOM 652 C C . LYS A 1 82 ? -25.827 -6.398 34.309 1.00 71.12 82 LYS A C 1
ATOM 654 O O . LYS A 1 82 ? -25.014 -7.134 33.743 1.00 71.12 82 LYS A O 1
ATOM 659 N N . GLN A 1 83 ? -27.124 -6.405 33.991 1.00 73.94 83 GLN A N 1
ATOM 660 C CA . GLN A 1 83 ? -27.674 -7.234 32.908 1.00 73.94 83 GLN A CA 1
ATOM 661 C C . GLN A 1 83 ? -27.188 -6.791 31.521 1.00 73.94 83 GLN A C 1
ATOM 663 O O . GLN A 1 83 ? -26.759 -7.641 30.740 1.00 73.94 83 GLN A O 1
ATOM 668 N N . MET A 1 84 ? -27.176 -5.488 31.229 1.00 71.81 84 MET A N 1
ATOM 669 C CA . MET A 1 84 ? -26.664 -4.945 29.961 1.00 71.81 84 MET A CA 1
ATOM 670 C C . MET A 1 84 ? -25.160 -5.192 29.805 1.00 71.81 84 MET A C 1
ATOM 672 O O . MET A 1 84 ? -24.702 -5.597 28.737 1.00 71.81 84 MET A O 1
ATOM 676 N N . GLN A 1 85 ? -24.387 -5.041 30.882 1.00 69.19 85 GLN A N 1
ATOM 677 C CA . GLN A 1 85 ? -22.956 -5.346 30.894 1.00 69.19 85 GLN A CA 1
ATOM 678 C C . GLN A 1 85 ? -22.696 -6.846 30.671 1.00 69.19 85 GLN A C 1
ATOM 680 O O . GLN A 1 85 ? -21.801 -7.217 29.913 1.00 69.19 85 GLN A O 1
ATOM 685 N N . SER A 1 86 ? -23.534 -7.715 31.248 1.00 65.94 86 SER A N 1
ATOM 686 C CA . SER A 1 86 ? -23.486 -9.167 31.029 1.00 65.94 86 SER A CA 1
ATOM 687 C C . SER A 1 86 ? -23.893 -9.565 29.606 1.00 65.94 86 SER A C 1
ATOM 689 O O . SER A 1 86 ? -23.322 -10.498 29.043 1.00 65.94 86 SER A O 1
ATOM 691 N N . GLN A 1 87 ? -24.857 -8.868 28.997 1.00 68.00 87 GLN A N 1
ATOM 692 C CA . GLN A 1 87 ? -25.216 -9.062 27.591 1.00 68.00 87 GLN A CA 1
ATOM 693 C C . GLN A 1 87 ? -24.079 -8.631 26.667 1.00 68.00 87 GLN A C 1
ATOM 695 O O . GLN A 1 87 ? -23.711 -9.393 25.781 1.00 68.00 87 GLN A O 1
ATOM 700 N N . MET A 1 88 ? -23.443 -7.485 26.916 1.00 65.81 88 MET A N 1
ATOM 701 C CA . MET A 1 88 ? -22.279 -7.056 26.135 1.00 65.81 88 MET A CA 1
ATOM 702 C C . MET A 1 88 ? -21.082 -8.002 26.265 1.00 65.81 88 MET A C 1
ATOM 704 O O . MET A 1 88 ? -20.376 -8.228 25.279 1.00 65.81 88 MET A O 1
ATOM 708 N N . ALA A 1 89 ? -20.896 -8.624 27.431 1.00 61.78 89 ALA A N 1
ATOM 709 C CA . ALA A 1 89 ? -19.888 -9.664 27.615 1.00 61.78 89 ALA A CA 1
ATOM 710 C C . ALA A 1 89 ? -20.181 -10.937 26.815 1.00 61.78 89 ALA A C 1
ATOM 712 O O . ALA A 1 89 ? -19.266 -11.519 26.234 1.00 61.78 89 ALA A O 1
ATOM 713 N N . LYS A 1 90 ? -21.454 -11.335 26.716 1.00 57.19 90 LYS A N 1
ATOM 714 C CA . LYS A 1 90 ? -21.890 -12.479 25.900 1.00 57.19 90 LYS A CA 1
ATOM 715 C C . LYS A 1 90 ? -21.813 -12.202 24.394 1.00 57.19 90 LYS A C 1
ATOM 717 O O . LYS A 1 90 ? -21.564 -13.128 23.631 1.00 57.19 90 LYS A O 1
ATOM 722 N N . SER A 1 91 ? -21.950 -10.945 23.973 1.00 55.22 91 SER A N 1
ATOM 723 C CA . SER A 1 91 ? -21.847 -10.513 22.569 1.00 55.22 91 SER A CA 1
ATOM 724 C C . SER A 1 91 ? -20.406 -10.402 22.044 1.00 55.22 91 SER A C 1
ATOM 726 O O . SER A 1 91 ? -20.201 -9.942 20.924 1.00 55.22 91 SER A O 1
ATOM 728 N N . GLY A 1 92 ? -19.394 -10.773 22.840 1.00 51.91 92 GLY A N 1
ATOM 729 C CA . GLY A 1 92 ? -17.977 -10.660 22.467 1.00 51.91 92 GLY A CA 1
ATOM 730 C C . GLY A 1 92 ? -17.391 -9.250 22.611 1.00 51.91 92 GLY A C 1
ATOM 731 O O . GLY A 1 92 ? -16.201 -9.056 22.379 1.00 51.91 92 GLY A O 1
ATOM 732 N N . ALA A 1 93 ? -18.186 -8.277 23.062 1.00 48.50 93 ALA A N 1
ATOM 733 C CA . ALA A 1 93 ? -17.777 -6.883 23.222 1.00 48.50 93 ALA A CA 1
ATOM 734 C C . ALA A 1 93 ? -17.003 -6.613 24.534 1.00 48.50 93 ALA A C 1
ATOM 736 O O . ALA A 1 93 ? -16.542 -5.501 24.765 1.00 48.50 93 ALA A O 1
ATOM 737 N N . SER A 1 94 ? -16.846 -7.621 25.404 1.00 45.28 94 SER A N 1
ATOM 738 C CA . SER A 1 94 ? -15.970 -7.564 26.592 1.00 45.28 94 SER A CA 1
ATOM 739 C C . SER A 1 94 ? -14.607 -8.228 26.401 1.00 45.28 94 SER A C 1
ATOM 741 O O . SER A 1 94 ? -13.854 -8.343 27.367 1.00 45.28 94 SER A O 1
ATOM 743 N N . GLN A 1 95 ? -14.264 -8.672 25.189 1.00 52.25 95 GLN A N 1
ATOM 744 C CA . GLN A 1 95 ? -12.871 -9.000 24.903 1.00 52.25 95 GLN A CA 1
ATOM 745 C C . GLN A 1 95 ? -12.074 -7.697 24.865 1.00 52.25 95 GLN A C 1
ATOM 747 O O . GLN A 1 95 ? -12.444 -6.782 24.137 1.00 52.25 95 GLN A O 1
ATOM 752 N N . ASP A 1 96 ? -10.998 -7.617 25.652 1.00 56.59 96 ASP A N 1
ATOM 753 C CA . ASP A 1 96 ? -10.007 -6.545 25.559 1.00 56.59 96 ASP A CA 1
ATOM 754 C C . ASP A 1 96 ? -9.569 -6.418 24.094 1.00 56.59 96 ASP A C 1
ATOM 756 O O . ASP A 1 96 ? -8.888 -7.294 23.546 1.00 56.59 96 ASP A O 1
ATOM 760 N N . ILE A 1 97 ? -10.066 -5.379 23.415 1.00 66.19 97 ILE A N 1
ATOM 761 C CA . ILE A 1 97 ? -9.758 -5.151 22.011 1.00 66.19 97 ILE A CA 1
ATOM 762 C C . ILE A 1 97 ? -8.304 -4.709 21.977 1.00 66.19 97 ILE A C 1
ATOM 764 O O . ILE A 1 97 ? -7.969 -3.544 22.209 1.00 66.19 97 ILE A O 1
ATOM 768 N N . LYS A 1 98 ? -7.426 -5.669 21.685 1.00 77.31 98 LYS A N 1
ATOM 769 C CA . LYS A 1 98 ? -6.021 -5.390 21.439 1.00 77.31 98 LYS A CA 1
ATOM 770 C C . LYS A 1 98 ? -5.919 -4.545 20.176 1.00 77.31 98 LYS A C 1
ATOM 772 O O . LYS A 1 98 ? -6.014 -5.062 19.064 1.00 77.31 98 LYS A O 1
ATOM 777 N N . VAL A 1 99 ? -5.735 -3.243 20.374 1.00 82.62 99 VAL A N 1
ATOM 778 C CA . VAL A 1 99 ? -5.510 -2.281 19.297 1.00 82.62 99 VAL A CA 1
ATOM 779 C C . VAL A 1 99 ? -4.289 -2.726 18.506 1.00 82.62 99 VAL A C 1
ATOM 781 O O . VAL A 1 99 ? -3.186 -2.851 19.045 1.00 82.62 99 VAL A O 1
ATOM 784 N N . LYS A 1 100 ? -4.493 -2.987 17.218 1.00 88.38 100 LYS A N 1
ATOM 785 C CA . LYS A 1 100 ? -3.431 -3.356 16.288 1.00 88.38 100 LYS A CA 1
ATOM 786 C C . LYS A 1 100 ? -3.744 -2.746 14.930 1.00 88.38 100 LYS A C 1
ATOM 788 O O . LYS A 1 100 ? -4.854 -2.894 14.442 1.00 88.38 100 LYS A O 1
ATOM 793 N N . ARG A 1 101 ? -2.755 -2.103 14.308 1.00 89.38 101 ARG A N 1
ATOM 794 C CA . ARG A 1 101 ? -2.862 -1.637 12.917 1.00 89.38 101 ARG A CA 1
ATOM 795 C C . ARG A 1 101 ? -2.877 -2.822 11.961 1.00 89.38 101 ARG A C 1
ATOM 797 O O . ARG A 1 101 ? -2.132 -3.782 12.173 1.00 89.38 101 ARG A O 1
ATOM 804 N N . ALA A 1 102 ? -3.688 -2.734 10.913 1.00 93.25 102 ALA A N 1
ATOM 805 C CA . ALA A 1 102 ? -3.704 -3.753 9.879 1.00 93.25 102 ALA A CA 1
ATOM 806 C C . ALA A 1 102 ? -2.410 -3.720 9.067 1.00 93.25 102 ALA A C 1
ATOM 808 O O . ALA A 1 102 ? -1.889 -2.642 8.784 1.00 93.25 102 ALA A O 1
ATOM 809 N N . GLU A 1 103 ? -1.894 -4.878 8.673 1.00 93.12 103 GLU A N 1
ATOM 810 C CA . GLU A 1 103 ? -0.697 -4.956 7.832 1.00 93.12 103 GLU A CA 1
ATOM 811 C C . GLU A 1 103 ? -1.068 -5.183 6.362 1.00 93.12 103 GLU A C 1
ATOM 813 O O . GLU A 1 103 ? -1.681 -6.193 6.001 1.00 93.12 103 GLU A O 1
ATOM 818 N N . PHE A 1 104 ? -0.672 -4.231 5.51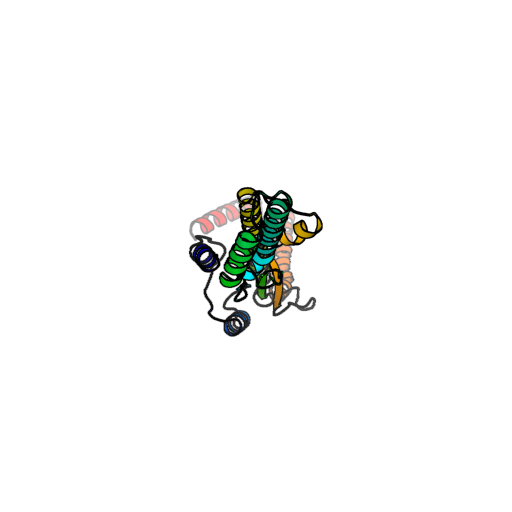6 1.00 94.06 104 PHE A N 1
ATOM 819 C CA . PHE A 1 104 ? -0.706 -4.344 4.063 1.00 94.06 104 PHE A CA 1
ATOM 820 C C . PHE A 1 104 ? 0.726 -4.467 3.551 1.00 94.06 104 PHE A C 1
ATOM 822 O O . PHE A 1 104 ? 1.500 -3.512 3.595 1.00 94.06 104 PHE A O 1
ATOM 829 N N . LYS A 1 105 ? 1.108 -5.659 3.105 1.00 94.62 105 LYS A N 1
ATOM 830 C CA . LYS A 1 105 ? 2.476 -5.945 2.685 1.00 94.62 105 LYS A CA 1
ATOM 831 C C . LYS A 1 105 ? 2.597 -5.803 1.178 1.00 94.62 105 LYS A C 1
ATOM 833 O O . LYS A 1 105 ? 1.850 -6.428 0.426 1.00 94.62 105 LYS A O 1
ATOM 838 N N . THR A 1 106 ? 3.574 -5.019 0.750 1.00 94.56 106 THR A N 1
ATOM 839 C CA . THR A 1 106 ? 3.896 -4.807 -0.658 1.00 94.56 106 THR A CA 1
ATOM 840 C C . THR A 1 106 ? 5.239 -5.455 -0.950 1.00 94.56 106 THR A C 1
ATOM 842 O O . THR A 1 106 ? 6.180 -5.379 -0.156 1.00 94.56 106 THR A O 1
ATOM 845 N N . ILE A 1 107 ? 5.333 -6.162 -2.072 1.00 94.25 107 ILE A N 1
ATOM 846 C CA . ILE A 1 107 ? 6.597 -6.732 -2.538 1.00 94.25 107 ILE A CA 1
ATOM 847 C C . ILE A 1 107 ? 6.825 -6.265 -3.966 1.00 94.25 107 ILE A C 1
ATOM 849 O O . ILE A 1 107 ? 5.919 -6.396 -4.778 1.00 94.25 107 ILE A O 1
ATOM 853 N N . THR A 1 108 ? 8.011 -5.751 -4.288 1.00 93.38 108 THR A N 1
ATOM 854 C CA . THR A 1 108 ? 8.374 -5.369 -5.663 1.00 93.38 108 THR A CA 1
ATOM 855 C C . THR A 1 108 ? 9.700 -5.983 -6.093 1.00 93.38 108 THR A C 1
ATOM 857 O O . THR A 1 108 ? 10.624 -6.127 -5.286 1.00 93.38 108 THR A O 1
ATOM 860 N N . ASN A 1 109 ? 9.783 -6.382 -7.365 1.00 91.69 109 ASN A N 1
ATOM 861 C CA . ASN A 1 109 ? 10.976 -6.982 -7.957 1.00 91.69 109 ASN A CA 1
ATOM 862 C C . ASN A 1 109 ? 11.722 -5.967 -8.832 1.00 91.69 109 ASN A C 1
ATOM 864 O O . ASN A 1 109 ? 11.448 -5.832 -10.025 1.00 91.69 109 ASN A O 1
ATOM 868 N N . LYS A 1 110 ? 12.719 -5.305 -8.236 1.00 85.81 110 LYS A N 1
ATOM 869 C CA . LYS A 1 110 ? 13.565 -4.328 -8.937 1.00 85.81 110 LYS A CA 1
ATOM 870 C C . LYS A 1 110 ? 14.490 -4.967 -9.973 1.00 85.81 110 LYS A C 1
ATOM 872 O O . LYS A 1 110 ? 14.805 -4.333 -10.974 1.00 85.81 110 LYS A O 1
ATOM 877 N N . GLY A 1 111 ? 14.917 -6.205 -9.734 1.00 82.38 111 GLY A N 1
ATOM 878 C CA . GLY A 1 111 ? 15.860 -6.927 -10.585 1.00 82.38 111 GLY A CA 1
ATOM 879 C C . GLY A 1 111 ? 15.258 -7.416 -11.899 1.00 82.38 111 GLY A C 1
ATOM 880 O O . GLY A 1 111 ? 15.990 -7.567 -12.870 1.00 82.38 111 GLY A O 1
ATOM 881 N N . ALA A 1 112 ? 13.941 -7.639 -11.953 1.00 84.81 112 ALA A N 1
ATOM 882 C CA . ALA A 1 112 ? 13.260 -8.029 -13.188 1.00 84.81 112 ALA A CA 1
ATOM 883 C C . ALA A 1 112 ? 13.151 -6.870 -14.181 1.00 84.81 112 ALA A C 1
ATOM 885 O O . ALA A 1 112 ? 13.492 -7.014 -15.352 1.00 84.81 112 ALA A O 1
ATOM 886 N N . ASN A 1 113 ? 12.666 -5.719 -13.718 1.00 85.94 113 ASN A N 1
ATOM 887 C CA . ASN A 1 113 ? 12.624 -4.491 -14.499 1.00 85.94 113 ASN A CA 1
ATOM 888 C C . ASN A 1 113 ? 12.432 -3.294 -13.558 1.00 85.94 113 ASN A C 1
ATOM 890 O O . ASN A 1 113 ? 11.465 -3.239 -12.796 1.00 85.94 113 ASN A O 1
ATOM 894 N N . MET A 1 114 ? 13.338 -2.321 -13.626 1.00 85.44 114 MET A N 1
ATOM 895 C CA . MET A 1 114 ? 13.333 -1.169 -12.721 1.00 85.44 114 MET A CA 1
ATOM 896 C C . MET A 1 114 ? 12.123 -0.253 -12.930 1.00 85.44 114 MET A C 1
ATOM 898 O O . MET A 1 114 ? 11.520 0.196 -11.956 1.00 85.44 114 MET A O 1
ATOM 902 N N . GLN A 1 115 ? 11.739 0.005 -14.180 1.00 87.25 115 GLN A N 1
ATOM 903 C CA . GLN A 1 115 ? 10.621 0.886 -14.520 1.00 87.25 115 GLN A CA 1
ATOM 904 C C . GLN A 1 115 ? 9.290 0.259 -14.097 1.00 87.25 115 GLN A C 1
ATOM 906 O O . GLN A 1 115 ? 8.503 0.894 -13.396 1.00 87.25 115 GLN A O 1
ATOM 911 N N . ALA A 1 116 ? 9.069 -1.012 -14.435 1.00 88.94 116 ALA A N 1
ATOM 912 C CA . ALA A 1 116 ? 7.869 -1.745 -14.047 1.00 88.94 116 ALA A CA 1
ATOM 913 C C . ALA A 1 116 ? 7.778 -1.929 -12.525 1.00 88.94 116 ALA A C 1
ATOM 915 O O . ALA A 1 116 ? 6.695 -1.806 -11.950 1.00 88.94 116 ALA A O 1
ATOM 916 N N . SER A 1 117 ? 8.909 -2.150 -11.844 1.00 89.19 117 SER A N 1
ATOM 917 C CA . SER A 1 117 ? 8.954 -2.184 -10.380 1.00 89.19 117 SER A CA 1
ATOM 918 C C . SER A 1 117 ? 8.577 -0.839 -9.763 1.00 89.19 117 SER A C 1
ATOM 920 O O . SER A 1 117 ? 7.900 -0.833 -8.738 1.00 89.19 117 SER A O 1
ATOM 922 N N . GLN A 1 118 ? 8.991 0.287 -10.351 1.00 90.00 118 GLN A N 1
ATOM 923 C CA . GLN A 1 118 ? 8.636 1.614 -9.845 1.00 90.00 118 GLN A CA 1
ATOM 924 C C . GLN A 1 118 ? 7.148 1.914 -10.047 1.00 90.00 118 GLN A C 1
ATOM 926 O O . GLN A 1 118 ? 6.499 2.405 -9.125 1.00 90.00 118 GLN A O 1
ATOM 931 N N . ILE A 1 119 ? 6.596 1.569 -11.217 1.00 91.56 119 ILE A N 1
ATOM 932 C CA . ILE A 1 119 ? 5.152 1.655 -11.483 1.00 91.56 119 ILE A CA 1
ATOM 933 C C . ILE A 1 119 ? 4.393 0.819 -10.450 1.00 91.56 119 ILE A C 1
ATOM 935 O O . ILE A 1 119 ? 3.501 1.333 -9.779 1.00 91.56 119 ILE A O 1
ATOM 939 N N . SER A 1 120 ? 4.812 -0.435 -10.252 1.00 92.81 120 SER A N 1
ATOM 940 C CA . SER A 1 120 ? 4.212 -1.340 -9.267 1.00 92.81 120 SER A CA 1
ATOM 941 C C . SER A 1 120 ? 4.271 -0.753 -7.857 1.00 92.81 120 SER A C 1
ATOM 943 O O . SER A 1 120 ? 3.259 -0.726 -7.168 1.00 92.81 120 SER A O 1
ATOM 945 N N . SER A 1 121 ? 5.423 -0.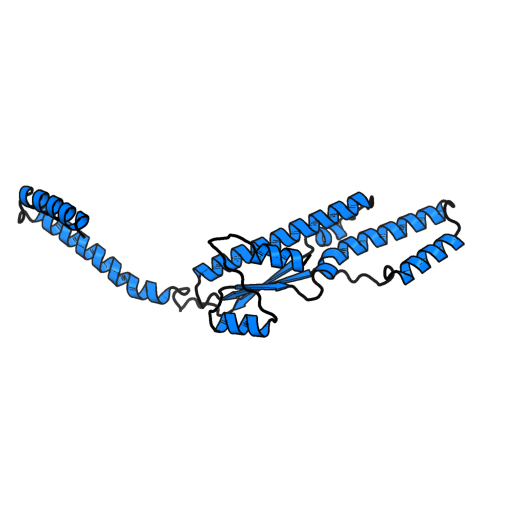223 -7.431 1.00 92.38 121 SER A N 1
ATOM 946 C CA . SER A 1 121 ? 5.570 0.429 -6.125 1.00 92.38 121 SER A CA 1
ATOM 947 C C . SER A 1 121 ? 4.626 1.621 -5.964 1.00 92.38 121 SER A C 1
ATOM 949 O O . SER A 1 121 ? 3.966 1.729 -4.936 1.00 92.38 121 SER A O 1
ATOM 951 N N . ASN A 1 122 ? 4.516 2.491 -6.968 1.00 92.06 122 ASN A N 1
ATOM 952 C CA . ASN A 1 122 ? 3.636 3.659 -6.904 1.00 92.06 122 ASN A CA 1
ATOM 953 C C . ASN A 1 122 ? 2.159 3.249 -6.800 1.00 92.06 122 ASN A C 1
ATOM 955 O O . ASN A 1 122 ? 1.425 3.797 -5.981 1.00 92.06 122 ASN A O 1
ATOM 959 N N . VAL A 1 123 ? 1.739 2.257 -7.589 1.00 92.56 123 VAL A N 1
ATOM 960 C CA . VAL A 1 123 ? 0.371 1.718 -7.560 1.00 92.56 123 VAL A CA 1
ATOM 961 C C . VAL A 1 123 ? 0.071 1.077 -6.206 1.00 92.56 123 VAL A C 1
ATOM 963 O O . VAL A 1 123 ? -0.951 1.379 -5.593 1.00 92.56 123 VAL A O 1
ATOM 966 N N . LEU A 1 124 ? 0.976 0.236 -5.699 1.00 93.62 124 LEU A N 1
ATOM 967 C CA . LEU A 1 124 ? 0.822 -0.439 -4.410 1.00 93.62 124 LEU A CA 1
ATOM 968 C C . LEU A 1 124 ? 0.781 0.556 -3.241 1.00 93.62 124 LEU A C 1
ATOM 970 O O . LEU A 1 124 ? -0.072 0.425 -2.364 1.00 93.62 124 LEU A O 1
ATOM 974 N N . ASN A 1 125 ? 1.633 1.583 -3.252 1.00 91.94 125 ASN A N 1
ATOM 975 C CA . ASN A 1 125 ? 1.587 2.661 -2.262 1.00 91.94 125 ASN A CA 1
ATOM 976 C C . ASN A 1 125 ? 0.259 3.422 -2.334 1.00 91.94 125 ASN A C 1
ATOM 978 O O . ASN A 1 125 ? -0.392 3.610 -1.310 1.00 91.94 125 ASN A O 1
ATOM 982 N N . GLY A 1 126 ? -0.200 3.761 -3.542 1.00 92.06 126 GLY A N 1
ATOM 983 C CA . GLY A 1 126 ? -1.494 4.407 -3.746 1.00 92.06 126 GLY A CA 1
ATOM 984 C C . GLY A 1 126 ? -2.671 3.578 -3.221 1.00 92.06 126 GLY A C 1
ATOM 985 O O . GLY A 1 126 ? -3.627 4.139 -2.685 1.00 92.06 126 GLY A O 1
ATOM 986 N N . ILE A 1 127 ? -2.610 2.246 -3.312 1.00 91.38 127 ILE A N 1
ATOM 987 C CA . ILE A 1 127 ? -3.600 1.357 -2.684 1.00 91.38 127 ILE A CA 1
ATOM 988 C C . ILE A 1 127 ? -3.524 1.464 -1.159 1.00 91.38 127 ILE A C 1
ATOM 990 O O . ILE A 1 127 ? -4.559 1.637 -0.520 1.00 91.38 127 ILE A O 1
ATOM 994 N N . GLY A 1 128 ? -2.326 1.405 -0.574 1.00 92.38 128 GLY A N 1
ATOM 995 C CA . GLY A 1 128 ? -2.124 1.566 0.869 1.00 92.38 128 GLY A CA 1
ATOM 996 C C . GLY A 1 128 ? -2.662 2.897 1.409 1.00 92.38 128 GLY A C 1
ATOM 997 O O . GLY A 1 128 ? -3.346 2.925 2.435 1.00 92.38 128 GLY A O 1
ATOM 998 N N . ASP A 1 129 ? -2.430 3.989 0.685 1.00 92.50 129 ASP A N 1
ATOM 999 C CA . ASP A 1 129 ? -2.932 5.320 1.036 1.00 92.50 129 ASP A CA 1
ATOM 1000 C C . ASP A 1 129 ? -4.458 5.397 0.930 1.00 92.50 129 ASP A C 1
ATOM 1002 O O . ASP A 1 129 ? -5.127 5.925 1.820 1.00 92.50 129 ASP A O 1
ATOM 1006 N N . ASN A 1 130 ? -5.035 4.839 -0.138 1.00 90.88 130 ASN A N 1
ATOM 1007 C CA . ASN A 1 130 ? -6.486 4.792 -0.311 1.00 90.88 130 ASN A CA 1
ATOM 1008 C C . ASN A 1 130 ? -7.167 3.909 0.736 1.00 90.88 130 ASN A C 1
ATOM 1010 O O . ASN A 1 130 ? -8.245 4.262 1.209 1.00 90.88 130 ASN A O 1
ATOM 1014 N N . LEU A 1 131 ? -6.542 2.800 1.134 1.00 91.75 131 LEU A N 1
ATOM 1015 C CA . LEU A 1 131 ? -7.010 1.968 2.239 1.00 91.75 131 LEU A CA 1
ATOM 1016 C C . LEU A 1 131 ? -7.052 2.768 3.540 1.00 91.75 131 LEU A C 1
ATOM 1018 O O . LEU A 1 131 ? -8.088 2.772 4.201 1.00 91.75 131 LEU A O 1
ATOM 1022 N N . ASN A 1 132 ? -5.974 3.485 3.875 1.00 93.00 132 ASN A N 1
ATOM 1023 C CA . ASN A 1 132 ? -5.961 4.370 5.040 1.00 93.00 132 ASN A CA 1
ATOM 1024 C C . ASN A 1 132 ? -7.091 5.403 4.955 1.00 93.00 132 ASN A C 1
ATOM 1026 O O . ASN A 1 132 ? -7.889 5.488 5.879 1.00 93.00 132 ASN A O 1
ATOM 1030 N N . LYS A 1 133 ? -7.242 6.120 3.834 1.00 93.62 133 LYS A N 1
ATOM 1031 C CA . LYS A 1 133 ? -8.315 7.118 3.660 1.00 93.62 133 LYS A CA 1
ATOM 1032 C C . LYS A 1 133 ? -9.716 6.525 3.827 1.00 93.62 133 LYS A C 1
ATOM 1034 O O . LYS A 1 133 ? -10.513 7.072 4.582 1.00 93.62 133 LYS A O 1
ATOM 1039 N N . GLN A 1 134 ? -10.010 5.411 3.155 1.00 91.62 134 GLN A N 1
ATOM 1040 C CA . GLN A 1 134 ? -11.333 4.777 3.200 1.00 91.62 134 GLN A CA 1
ATOM 1041 C C . GLN A 1 134 ? -11.667 4.244 4.595 1.00 91.62 134 GLN A C 1
ATOM 1043 O O . GLN A 1 134 ? -12.779 4.443 5.077 1.00 91.62 134 GLN A O 1
ATOM 1048 N N . ILE A 1 135 ? -10.712 3.590 5.261 1.00 92.38 135 ILE A N 1
ATOM 1049 C CA . ILE A 1 135 ? -10.924 3.036 6.604 1.00 92.38 135 ILE A CA 1
ATOM 1050 C C . ILE A 1 135 ? -11.042 4.162 7.634 1.00 92.38 135 ILE A C 1
ATOM 1052 O O . ILE A 1 135 ? -11.903 4.091 8.512 1.00 92.38 135 ILE A O 1
ATOM 1056 N N . THR A 1 136 ? -10.232 5.215 7.516 1.00 94.81 136 THR A N 1
ATOM 1057 C CA . THR A 1 136 ? -10.346 6.416 8.350 1.00 94.81 136 THR A CA 1
ATOM 1058 C C . THR A 1 136 ? -11.719 7.053 8.183 1.00 94.81 136 THR A C 1
ATOM 1060 O O . THR A 1 136 ? -12.396 7.287 9.176 1.00 94.81 136 THR A O 1
ATOM 1063 N N . GLN A 1 137 ? -12.185 7.262 6.949 1.00 94.44 137 GLN A N 1
ATOM 1064 C CA . GLN A 1 137 ? -13.509 7.832 6.695 1.00 94.44 137 GLN A CA 1
ATOM 1065 C C . GLN A 1 137 ? -14.625 6.960 7.277 1.00 94.44 137 GLN A C 1
ATOM 1067 O O . GLN A 1 137 ? -15.460 7.454 8.025 1.00 94.44 137 GLN A O 1
ATOM 1072 N N . GLN A 1 138 ? -14.586 5.645 7.043 1.00 91.88 138 GLN A N 1
ATOM 1073 C CA . GLN A 1 138 ? -15.547 4.719 7.643 1.00 91.88 138 GLN A CA 1
ATOM 1074 C C . GLN A 1 138 ? -15.518 4.764 9.180 1.00 91.88 138 GLN A C 1
ATOM 1076 O O . GLN A 1 138 ? -16.552 4.601 9.836 1.00 91.88 138 GLN A O 1
ATOM 1081 N N . SER A 1 139 ? -14.337 4.962 9.764 1.00 91.56 139 SER A N 1
ATOM 1082 C CA . SER A 1 139 ? -14.171 5.089 11.208 1.00 91.56 139 SER A CA 1
ATOM 1083 C C . SER A 1 139 ? -14.790 6.378 11.732 1.00 91.56 139 SER A C 1
ATOM 1085 O O . SER A 1 139 ? -15.540 6.320 12.701 1.00 91.56 139 SER A O 1
ATOM 1087 N N . LEU A 1 140 ? -14.552 7.508 11.063 1.00 93.00 140 LEU A N 1
ATOM 1088 C CA . LEU A 1 140 ? -15.158 8.798 11.399 1.00 93.00 140 LEU A CA 1
ATOM 1089 C C . LEU A 1 140 ? -16.685 8.747 11.282 1.00 93.00 140 LEU A C 1
ATOM 1091 O O . LEU A 1 140 ? -17.362 9.089 12.246 1.00 93.00 140 LEU A O 1
ATOM 1095 N N . ASP A 1 141 ? -17.222 8.199 10.190 1.00 94.25 141 ASP A N 1
ATOM 1096 C CA . ASP A 1 141 ? -18.669 8.023 10.003 1.00 94.25 141 ASP A CA 1
ATOM 1097 C C . ASP A 1 141 ? -19.287 7.163 11.117 1.00 94.25 141 ASP A C 1
ATOM 1099 O O . ASP A 1 141 ? -20.424 7.374 11.538 1.00 94.25 141 ASP A O 1
ATOM 1103 N N . THR A 1 142 ? -18.556 6.144 11.583 1.00 90.88 142 THR A N 1
ATOM 1104 C CA . THR A 1 142 ? -19.009 5.277 12.679 1.00 90.88 142 THR A CA 1
ATOM 1105 C C . THR A 1 142 ? -19.022 6.031 14.003 1.00 90.88 142 THR A C 1
ATOM 1107 O O . THR A 1 142 ? -19.967 5.881 14.773 1.00 90.88 142 THR A O 1
ATOM 1110 N N . LEU A 1 143 ? -17.991 6.831 14.273 1.00 91.31 143 LEU A N 1
ATOM 1111 C CA . LEU A 1 143 ? -17.879 7.617 15.500 1.00 91.31 143 LEU A CA 1
ATOM 1112 C C . LEU A 1 143 ? -18.942 8.719 15.550 1.00 91.31 143 LEU A C 1
ATOM 1114 O O . LEU A 1 143 ? -19.596 8.870 16.576 1.00 91.31 143 LEU A O 1
ATOM 1118 N N . GLU A 1 144 ? -19.186 9.402 14.431 1.00 91.62 144 GLU A N 1
ATOM 1119 C CA . GLU A 1 144 ? -20.234 10.419 14.300 1.00 91.62 144 GLU A CA 1
ATOM 1120 C C . GLU A 1 144 ? -21.631 9.821 14.510 1.00 91.62 144 GLU A C 1
ATOM 1122 O O . GLU A 1 144 ? -22.399 10.304 15.337 1.00 91.62 144 GLU A O 1
ATOM 1127 N N . LYS A 1 145 ? -21.949 8.695 13.854 1.00 91.19 145 LYS A N 1
ATOM 1128 C CA . LYS A 1 145 ? -23.234 7.987 14.040 1.00 91.19 145 LYS A CA 1
ATOM 1129 C C . LYS A 1 145 ? -23.462 7.472 15.457 1.00 91.19 145 LYS A C 1
ATOM 1131 O O . LYS A 1 145 ? -24.579 7.076 15.785 1.00 91.19 145 LYS A O 1
ATOM 1136 N N . GLN A 1 146 ? -22.409 7.342 16.252 1.00 87.31 146 GLN A N 1
ATOM 1137 C CA . GLN A 1 146 ? -22.489 6.895 17.639 1.00 87.31 146 GLN A CA 1
ATOM 1138 C C . GLN A 1 146 ? -22.311 8.055 18.629 1.00 87.31 146 GLN A C 1
ATOM 1140 O O . GLN A 1 146 ? -22.260 7.788 19.823 1.00 87.31 146 GLN A O 1
ATOM 1145 N N . ASP A 1 147 ? -22.226 9.303 18.146 1.00 87.50 147 ASP A N 1
ATOM 1146 C CA . ASP A 1 147 ? -21.982 10.518 18.939 1.00 87.50 147 ASP A CA 1
ATOM 1147 C C . ASP A 1 147 ? -20.769 10.392 19.886 1.00 87.50 147 ASP A C 1
ATOM 1149 O O . ASP A 1 147 ? -20.765 10.837 21.035 1.00 87.50 147 ASP A O 1
ATOM 1153 N N . VAL A 1 148 ? -19.712 9.723 19.413 1.00 87.38 148 VAL A N 1
ATOM 1154 C CA . VAL A 1 148 ? -18.544 9.399 20.237 1.00 87.38 148 VAL A CA 1
ATOM 1155 C C . VAL A 1 148 ? -17.505 10.511 20.170 1.00 87.38 148 VAL A C 1
ATOM 1157 O O . VAL A 1 148 ? -16.963 10.827 19.110 1.00 87.38 148 VAL A O 1
ATOM 1160 N N . LYS A 1 149 ? -17.151 11.054 21.337 1.00 86.12 149 LYS A N 1
ATOM 1161 C CA . LYS A 1 149 ? -16.034 11.994 21.489 1.00 86.12 149 LYS A CA 1
ATOM 1162 C C . LYS A 1 149 ? -14.699 11.252 21.419 1.00 86.12 149 LYS A C 1
ATOM 1164 O O . LYS A 1 149 ? -14.503 10.263 22.117 1.00 86.12 149 LYS A O 1
ATOM 1169 N N . VAL A 1 150 ? -13.776 11.765 20.609 1.00 86.50 150 VAL A N 1
ATOM 1170 C CA . VAL A 1 150 ? -12.437 11.190 20.404 1.00 86.50 150 VAL A CA 1
ATOM 1171 C C . VAL A 1 150 ? -11.397 12.013 21.153 1.00 86.50 150 VAL A C 1
ATOM 1173 O O . VAL A 1 150 ? -11.388 13.242 21.061 1.00 86.50 150 VAL A O 1
ATOM 1176 N N . SER A 1 151 ? -10.494 11.347 21.869 1.00 87.69 151 SER A N 1
ATOM 1177 C CA . SER A 1 151 ? -9.381 12.008 22.552 1.00 87.69 151 SER A CA 1
ATOM 1178 C C . SER A 1 151 ? -8.129 12.099 21.669 1.00 87.69 151 SER A C 1
ATOM 1180 O O . SER A 1 151 ? -7.928 11.320 20.739 1.00 87.69 151 SER A O 1
ATOM 1182 N N . ALA A 1 152 ? -7.273 13.095 21.922 1.00 88.00 152 ALA A N 1
ATOM 1183 C CA . ALA A 1 152 ? -6.162 13.429 21.021 1.00 88.00 152 ALA A CA 1
ATOM 1184 C C . ALA A 1 152 ? -5.149 12.283 20.817 1.00 88.00 152 ALA A C 1
ATOM 1186 O O . ALA A 1 152 ? -4.592 12.134 19.731 1.00 88.00 152 ALA A O 1
ATOM 1187 N N . ASN A 1 153 ? -4.938 11.446 21.834 1.00 87.38 153 ASN A N 1
ATOM 1188 C CA . ASN A 1 153 ? -4.074 10.261 21.777 1.00 87.38 153 ASN A CA 1
ATOM 1189 C C . ASN A 1 153 ? -4.647 9.119 20.911 1.00 87.38 153 ASN A C 1
ATOM 1191 O O . ASN A 1 153 ? -3.906 8.209 20.548 1.00 87.38 153 ASN A O 1
ATOM 1195 N N . GLU A 1 154 ? -5.934 9.149 20.562 1.00 86.56 154 GLU A N 1
ATOM 1196 C CA . GLU A 1 154 ? -6.595 8.114 19.754 1.00 86.56 154 GLU A CA 1
ATOM 1197 C C . GLU A 1 154 ? -6.599 8.450 18.256 1.00 86.56 154 GLU A C 1
ATOM 1199 O O . GLU A 1 154 ? -6.725 7.552 17.419 1.00 86.56 154 GLU A O 1
ATOM 1204 N N . ILE A 1 155 ? -6.410 9.728 17.906 1.00 88.12 155 ILE A N 1
ATOM 1205 C CA . ILE A 1 155 ? -6.485 10.238 16.527 1.00 88.12 155 ILE A CA 1
ATOM 1206 C C . ILE A 1 155 ? -5.463 9.548 15.620 1.00 88.12 155 ILE A C 1
ATOM 1208 O O . ILE A 1 155 ? -5.791 9.179 14.492 1.00 88.12 155 ILE A O 1
ATOM 1212 N N . GLU A 1 156 ? -4.237 9.326 16.096 1.00 87.81 156 GLU A N 1
ATOM 1213 C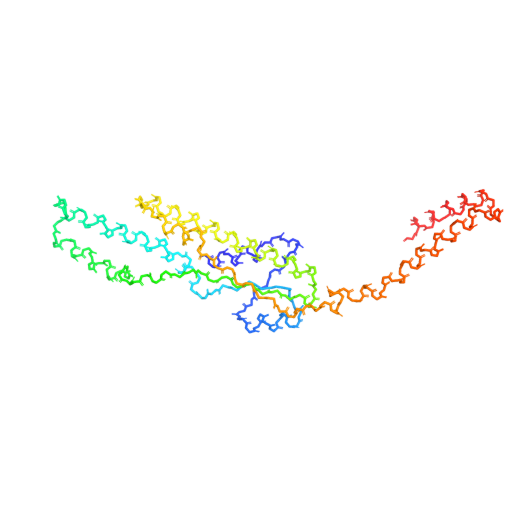 CA . GLU A 1 156 ? -3.180 8.694 15.295 1.00 87.81 156 GLU A CA 1
ATOM 1214 C C . GLU A 1 156 ? -3.550 7.258 14.879 1.00 87.81 156 GLU A C 1
ATOM 1216 O O . GLU A 1 156 ? -3.231 6.818 13.772 1.00 87.81 156 GLU A O 1
ATOM 1221 N N . GLY A 1 157 ? -4.237 6.518 15.754 1.00 85.56 157 GLY A N 1
ATOM 1222 C CA . GLY A 1 157 ? -4.713 5.163 15.472 1.00 85.56 157 GLY A CA 1
ATOM 1223 C C . GLY A 1 157 ? -5.921 5.132 14.534 1.00 85.56 157 GLY A C 1
ATOM 1224 O O . GLY A 1 157 ? -6.074 4.175 13.780 1.00 85.56 157 GLY A O 1
ATOM 1225 N N . LEU A 1 158 ? -6.752 6.178 14.561 1.00 89.44 158 LEU A N 1
ATOM 1226 C CA . LEU A 1 158 ? -7.948 6.310 13.722 1.00 89.44 158 LEU A CA 1
ATOM 1227 C C . LEU A 1 158 ? -7.637 6.808 12.311 1.00 89.44 158 LEU A C 1
ATOM 1229 O O . LEU A 1 158 ? -8.324 6.429 11.370 1.00 89.44 158 LEU A O 1
ATOM 1233 N N . THR A 1 159 ? -6.616 7.655 12.174 1.00 90.69 159 THR A N 1
ATOM 1234 C CA . THR A 1 159 ? -6.219 8.269 10.896 1.00 90.69 159 THR A CA 1
ATOM 1235 C C . THR A 1 159 ? -5.177 7.460 10.131 1.00 90.69 159 THR A C 1
ATOM 1237 O O . THR A 1 159 ? -5.082 7.602 8.913 1.00 90.69 159 THR A O 1
ATOM 1240 N N . ASN A 1 160 ? -4.450 6.574 10.823 1.00 92.06 160 ASN A N 1
ATOM 1241 C CA . ASN A 1 160 ? -3.478 5.649 10.233 1.00 92.06 160 ASN A CA 1
ATOM 1242 C C . ASN A 1 160 ? -3.750 4.189 10.659 1.00 92.06 160 ASN A C 1
ATOM 1244 O O . ASN A 1 160 ? -2.934 3.586 11.376 1.00 92.06 160 ASN A O 1
ATOM 1248 N N . PRO A 1 161 ? -4.898 3.607 10.261 1.00 91.19 161 PRO A N 1
ATOM 1249 C CA . PRO A 1 161 ? -5.295 2.253 10.654 1.00 91.19 161 PRO A CA 1
ATOM 1250 C C . PRO A 1 161 ? -4.502 1.140 9.949 1.00 91.19 161 PRO A C 1
ATOM 1252 O O . PRO A 1 161 ? -4.491 0.001 10.428 1.00 91.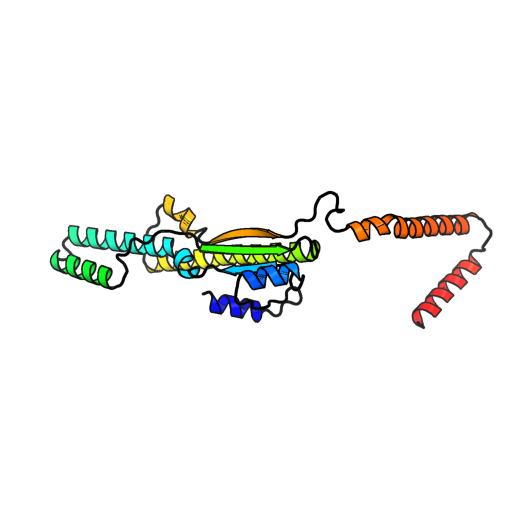19 161 PRO A O 1
ATOM 1255 N N . VAL A 1 162 ? -3.829 1.439 8.830 1.00 93.44 162 VAL A N 1
ATOM 1256 C CA . VAL A 1 162 ? -3.102 0.461 8.007 1.00 93.44 162 VAL A CA 1
ATOM 1257 C C . VAL A 1 162 ? -1.617 0.806 7.931 1.00 93.44 162 VAL A C 1
ATOM 1259 O O . VAL A 1 162 ? -1.223 1.877 7.472 1.00 93.44 162 VAL A O 1
ATOM 1262 N N . LYS A 1 163 ? -0.770 -0.148 8.319 1.00 92.62 163 LYS A N 1
ATOM 1263 C CA . LYS A 1 163 ? 0.676 -0.105 8.116 1.00 92.62 163 LYS A CA 1
ATOM 1264 C C . LYS A 1 163 ? 1.022 -0.734 6.768 1.00 92.62 163 LYS A C 1
ATOM 1266 O O . LYS A 1 163 ? 0.806 -1.930 6.572 1.00 92.62 163 LYS A O 1
ATOM 1271 N N . VAL A 1 164 ? 1.613 0.057 5.876 1.00 91.75 164 VAL A N 1
ATOM 1272 C CA . VAL A 1 164 ? 2.156 -0.432 4.603 1.00 91.75 164 VAL A CA 1
ATOM 1273 C C . VAL A 1 164 ? 3.583 -0.934 4.830 1.00 91.75 164 VAL A C 1
ATOM 1275 O O . VAL A 1 164 ? 4.467 -0.168 5.212 1.00 91.75 164 VAL A O 1
ATOM 1278 N N . ALA A 1 165 ? 3.806 -2.235 4.655 1.00 89.56 165 ALA A N 1
ATOM 1279 C CA . ALA A 1 165 ? 5.105 -2.877 4.824 1.00 89.56 165 ALA A CA 1
ATOM 1280 C C . ALA A 1 165 ? 5.733 -3.173 3.456 1.00 89.56 165 ALA A C 1
ATOM 1282 O O . ALA A 1 165 ? 5.434 -4.201 2.846 1.00 89.56 165 ALA A O 1
ATOM 1283 N N . ASP A 1 166 ? 6.616 -2.283 2.995 1.00 88.56 166 ASP A N 1
ATOM 1284 C CA . ASP A 1 166 ? 7.298 -2.435 1.706 1.00 88.56 166 ASP A CA 1
ATOM 1285 C C . ASP A 1 166 ? 8.533 -3.331 1.797 1.00 88.56 166 ASP A C 1
ATOM 1287 O O . ASP A 1 166 ? 9.437 -3.125 2.614 1.00 88.56 166 ASP A O 1
ATOM 1291 N N . LYS A 1 167 ? 8.579 -4.349 0.934 1.00 89.19 167 LYS A N 1
ATOM 1292 C CA . LYS A 1 167 ? 9.710 -5.262 0.802 1.00 89.19 167 LYS A CA 1
ATOM 1293 C C . LYS A 1 167 ? 10.181 -5.333 -0.643 1.00 89.19 167 LYS A C 1
ATOM 1295 O O . LYS A 1 167 ? 9.584 -5.985 -1.490 1.00 89.19 167 LYS A O 1
ATOM 1300 N N . GLN A 1 168 ? 11.353 -4.775 -0.892 1.00 85.81 168 GLN A N 1
ATOM 1301 C CA . GLN A 1 168 ? 12.019 -4.912 -2.184 1.00 85.81 168 GLN A CA 1
ATOM 1302 C C . GLN A 1 168 ? 12.795 -6.228 -2.244 1.00 85.81 168 GLN A C 1
ATOM 1304 O O . GLN A 1 168 ? 13.627 -6.504 -1.373 1.00 85.81 168 GLN A O 1
ATOM 1309 N N . VAL A 1 169 ? 12.538 -7.024 -3.281 1.00 86.25 169 VAL A N 1
ATOM 1310 C CA . VAL A 1 169 ? 13.312 -8.227 -3.613 1.00 86.25 169 VAL A CA 1
ATOM 1311 C C . VAL A 1 169 ? 14.189 -7.971 -4.834 1.00 86.25 169 VAL A C 1
ATOM 1313 O O . VAL A 1 169 ? 13.922 -7.058 -5.617 1.00 86.25 169 VAL A O 1
ATOM 1316 N N . HIS A 1 170 ? 15.263 -8.757 -4.954 1.00 80.88 170 HIS A N 1
ATOM 1317 C CA . HIS A 1 170 ? 16.221 -8.683 -6.064 1.00 80.88 170 HIS A CA 1
ATOM 1318 C C . HIS A 1 170 ? 16.699 -7.256 -6.326 1.00 80.88 170 HIS A C 1
ATOM 1320 O O . HIS A 1 170 ? 16.562 -6.716 -7.419 1.00 80.88 170 HIS A O 1
ATOM 1326 N N . LYS A 1 171 ? 17.217 -6.611 -5.275 1.00 78.56 171 LYS A N 1
ATOM 1327 C CA . LYS A 1 171 ? 17.723 -5.243 -5.376 1.00 78.56 171 LYS A CA 1
ATOM 1328 C C . LYS A 1 171 ? 18.848 -5.192 -6.400 1.00 78.56 171 LYS A C 1
ATOM 1330 O O . LYS A 1 171 ? 19.850 -5.895 -6.275 1.00 78.56 171 LYS A O 1
ATOM 1335 N N . VAL A 1 172 ? 18.676 -4.312 -7.368 1.00 78.62 172 VAL A N 1
ATOM 1336 C CA . VAL A 1 172 ? 19.725 -3.940 -8.300 1.00 78.62 172 VAL A CA 1
ATOM 1337 C C . VAL A 1 172 ? 20.800 -3.175 -7.535 1.00 78.62 172 VAL A C 1
ATOM 1339 O O . VAL A 1 172 ? 20.487 -2.253 -6.782 1.00 78.62 172 VAL A O 1
ATOM 1342 N N . LYS A 1 173 ? 22.056 -3.588 -7.696 1.00 77.38 173 LYS A N 1
ATOM 1343 C CA . LYS A 1 173 ? 23.201 -2.955 -7.029 1.00 77.38 173 LYS A CA 1
ATOM 1344 C C . LYS A 1 173 ? 23.747 -1.803 -7.873 1.00 77.38 173 LYS A C 1
ATOM 1346 O O . LYS A 1 173 ? 23.665 -1.853 -9.098 1.00 77.38 173 LYS A O 1
ATOM 1351 N N . ASP A 1 174 ? 24.395 -0.834 -7.233 1.00 74.12 174 ASP A N 1
ATOM 1352 C CA . ASP A 1 174 ? 24.953 0.355 -7.899 1.00 74.12 174 ASP A CA 1
ATOM 1353 C C . ASP A 1 174 ? 25.919 -0.010 -9.043 1.00 74.12 174 ASP A C 1
ATOM 1355 O O . ASP A 1 174 ? 25.904 0.585 -10.118 1.00 74.12 174 ASP A O 1
ATOM 1359 N N . HIS A 1 175 ? 26.697 -1.082 -8.865 1.00 77.31 175 HIS A N 1
ATOM 1360 C CA . HIS A 1 175 ? 27.632 -1.598 -9.871 1.00 77.31 175 HIS A CA 1
ATOM 1361 C C . HIS A 1 175 ? 26.963 -2.379 -11.026 1.00 77.31 175 HIS A C 1
ATOM 1363 O O . HIS A 1 175 ? 27.655 -2.934 -11.875 1.00 77.31 175 HIS A O 1
ATOM 1369 N N . GLN A 1 176 ? 25.631 -2.483 -11.056 1.00 73.25 176 GLN A N 1
ATOM 1370 C CA . GLN A 1 176 ? 24.852 -3.117 -12.132 1.00 73.25 176 GLN A CA 1
ATOM 1371 C C . GLN A 1 176 ? 24.185 -2.070 -13.036 1.00 73.25 176 GLN A C 1
ATOM 1373 O O . GLN A 1 176 ? 23.153 -2.336 -13.655 1.00 73.25 176 GLN A O 1
ATOM 1378 N N . GLY A 1 177 ? 24.737 -0.851 -13.082 1.00 75.50 177 GLY A N 1
ATOM 1379 C CA . GLY A 1 177 ? 24.225 0.225 -13.929 1.00 75.50 177 GLY A CA 1
ATOM 1380 C C . GLY A 1 177 ? 22.785 0.606 -13.593 1.00 75.50 177 GLY A C 1
ATOM 1381 O O . GLY A 1 177 ? 22.007 0.893 -14.500 1.00 75.50 177 GLY A O 1
ATOM 1382 N N . ASN A 1 178 ? 22.403 0.499 -12.313 1.00 75.75 178 ASN A N 1
ATOM 1383 C CA . ASN A 1 178 ? 21.027 0.657 -11.833 1.00 75.75 178 ASN A CA 1
ATOM 1384 C C . ASN A 1 178 ? 20.000 -0.148 -12.647 1.00 75.75 178 ASN A C 1
ATOM 1386 O O . ASN A 1 178 ? 18.867 0.287 -12.827 1.00 75.75 178 ASN A O 1
ATOM 1390 N N . GLY A 1 179 ? 20.392 -1.336 -13.130 1.00 75.94 179 GLY A N 1
ATOM 1391 C CA . GLY A 1 179 ? 19.496 -2.278 -13.807 1.00 75.94 179 GLY A CA 1
ATOM 1392 C C . GLY A 1 179 ? 19.365 -1.972 -15.292 1.00 75.94 179 GLY A C 1
ATOM 1393 O O . GLY A 1 179 ? 18.634 -2.649 -16.003 1.00 75.94 179 GLY A O 1
ATOM 1394 N N . ASN A 1 180 ? 20.113 -0.972 -15.761 1.00 78.50 180 ASN A N 1
ATOM 1395 C CA . ASN A 1 180 ? 20.172 -0.533 -17.141 1.00 78.50 180 ASN A CA 1
ATOM 1396 C C . ASN A 1 180 ? 21.531 -0.856 -17.787 1.00 78.50 180 ASN A C 1
ATOM 1398 O O . ASN A 1 180 ? 21.910 -0.239 -18.778 1.00 78.50 180 ASN A O 1
ATOM 1402 N N . ALA A 1 181 ? 22.293 -1.804 -17.223 1.00 81.31 181 ALA A N 1
ATOM 1403 C CA . ALA A 1 181 ? 23.639 -2.149 -17.687 1.00 81.31 181 ALA A CA 1
ATOM 1404 C C . ALA A 1 181 ? 23.685 -2.483 -19.184 1.00 81.31 181 ALA A C 1
ATOM 1406 O O . ALA A 1 181 ? 24.561 -1.984 -19.883 1.00 81.31 181 ALA A O 1
ATOM 1407 N N . SER A 1 182 ? 22.719 -3.254 -19.693 1.00 80.00 182 SER A N 1
ATOM 1408 C CA . SER A 1 182 ? 22.630 -3.564 -21.123 1.00 80.00 182 SER A CA 1
ATOM 1409 C C . SER A 1 182 ? 22.524 -2.290 -21.966 1.00 80.00 182 SER A C 1
ATOM 1411 O O . SER A 1 182 ? 23.318 -2.098 -22.879 1.00 80.00 182 SER A O 1
ATOM 1413 N N . PHE A 1 183 ? 21.622 -1.367 -21.621 1.00 82.94 183 PHE A N 1
ATOM 1414 C CA . PHE A 1 183 ? 21.510 -0.081 -22.316 1.00 82.94 183 PHE A CA 1
ATOM 1415 C C . PHE A 1 183 ? 22.789 0.754 -22.204 1.00 82.94 183 PHE A C 1
ATOM 1417 O O . PHE A 1 183 ? 23.238 1.308 -23.202 1.00 82.94 183 PHE A O 1
ATOM 1424 N N . LEU A 1 184 ? 23.407 0.819 -21.019 1.00 86.06 184 LEU A N 1
ATOM 1425 C CA . LEU A 1 184 ? 24.654 1.560 -20.803 1.00 86.06 184 LEU A CA 1
ATOM 1426 C C . LEU A 1 184 ? 25.814 0.998 -21.637 1.00 86.06 184 LEU A C 1
ATOM 1428 O O . LEU A 1 184 ? 26.627 1.773 -22.127 1.00 86.06 184 LEU A O 1
ATOM 1432 N N . MET A 1 185 ? 25.869 -0.319 -21.853 1.00 87.50 185 MET A N 1
ATOM 1433 C CA . MET A 1 185 ? 26.868 -0.952 -22.723 1.00 87.50 185 MET A CA 1
ATOM 1434 C C . MET A 1 185 ? 26.654 -0.611 -24.203 1.00 87.50 185 MET A C 1
ATOM 1436 O O . MET A 1 185 ? 27.625 -0.441 -24.935 1.00 87.50 185 MET A O 1
ATOM 1440 N N . PHE A 1 186 ? 25.402 -0.459 -24.643 1.00 88.81 186 PHE A N 1
ATOM 1441 C CA . PHE A 1 186 ? 25.078 -0.027 -26.007 1.00 88.81 186 PHE A CA 1
ATOM 1442 C C . PHE A 1 186 ? 25.074 1.499 -26.180 1.00 88.81 186 PHE A C 1
ATOM 1444 O O . PHE A 1 186 ? 25.083 1.983 -27.313 1.00 88.81 186 PHE A O 1
ATOM 1451 N N . MET A 1 187 ? 25.098 2.270 -25.087 1.00 93.31 187 MET A N 1
ATOM 1452 C CA . MET A 1 187 ? 25.022 3.730 -25.117 1.00 93.31 187 MET A CA 1
ATOM 1453 C C . MET A 1 187 ? 26.122 4.376 -25.984 1.00 93.31 187 MET A C 1
ATOM 1455 O O . MET A 1 187 ? 25.800 5.241 -26.799 1.00 93.31 187 MET A O 1
ATOM 1459 N N . PRO A 1 188 ? 27.399 3.958 -25.904 1.00 92.56 188 PRO A N 1
ATOM 1460 C CA . PRO A 1 188 ? 28.431 4.505 -26.778 1.00 92.56 188 PRO A CA 1
ATOM 1461 C C . PRO A 1 188 ? 28.156 4.239 -28.261 1.00 92.56 188 PRO A C 1
ATOM 1463 O O . PRO A 1 188 ? 28.409 5.109 -29.082 1.00 92.56 188 PRO A O 1
ATOM 1466 N N . VAL A 1 189 ? 27.583 3.083 -28.613 1.00 93.69 189 VAL A N 1
ATOM 1467 C CA . VAL A 1 189 ? 27.372 2.678 -30.013 1.00 93.69 189 VAL A CA 1
ATOM 1468 C C . VAL A 1 189 ? 26.390 3.610 -30.729 1.00 93.69 189 VAL A C 1
ATOM 1470 O O . VAL A 1 189 ? 26.701 4.116 -31.809 1.00 93.69 189 VAL A O 1
ATOM 1473 N N . TRP A 1 190 ? 25.222 3.890 -30.136 1.00 92.12 190 TRP A N 1
ATOM 1474 C CA . TRP A 1 190 ? 24.240 4.772 -30.784 1.00 92.12 190 TRP A CA 1
ATOM 1475 C C . TRP A 1 190 ? 24.726 6.228 -30.818 1.00 92.12 190 TRP A C 1
ATOM 1477 O O . TRP A 1 190 ? 24.578 6.890 -31.847 1.00 92.12 190 TRP A O 1
ATOM 1487 N N . ILE A 1 191 ? 25.396 6.707 -29.763 1.00 94.50 191 ILE A N 1
ATOM 1488 C CA . ILE A 1 191 ? 25.988 8.054 -29.752 1.00 94.50 191 ILE A CA 1
ATOM 1489 C C . ILE A 1 191 ? 27.084 8.164 -30.815 1.00 94.50 191 ILE A C 1
ATOM 1491 O O . ILE A 1 191 ? 27.094 9.137 -31.563 1.00 94.50 191 ILE A O 1
ATOM 1495 N N . SER A 1 192 ? 27.961 7.166 -30.961 1.00 94.69 192 SER A N 1
ATOM 1496 C CA . SER A 1 192 ? 28.973 7.146 -32.023 1.00 94.69 192 SER A CA 1
ATOM 1497 C C . SER A 1 192 ? 28.345 7.212 -33.413 1.00 94.69 192 SER A C 1
ATOM 1499 O O . SER A 1 192 ? 28.871 7.918 -34.270 1.00 94.69 192 SER A O 1
ATOM 1501 N N . SER A 1 193 ? 27.203 6.552 -33.635 1.00 94.62 193 SER A N 1
ATOM 1502 C CA . SER A 1 193 ? 26.497 6.634 -34.921 1.00 94.62 193 SER A CA 1
ATOM 1503 C C . SER A 1 193 ? 25.939 8.037 -35.200 1.00 94.62 193 SER A C 1
ATOM 1505 O O . SER A 1 193 ? 26.098 8.552 -36.307 1.00 94.62 193 SER A O 1
ATOM 1507 N N . ILE A 1 194 ? 25.378 8.704 -34.185 1.00 95.19 194 ILE A N 1
ATOM 1508 C CA . ILE A 1 194 ? 24.882 10.081 -34.296 1.00 95.19 194 ILE A CA 1
ATOM 1509 C C . ILE A 1 194 ? 26.044 11.043 -34.537 1.00 95.19 194 ILE A C 1
ATOM 1511 O O . ILE A 1 194 ? 25.977 11.874 -35.439 1.00 95.19 194 ILE A O 1
ATOM 1515 N N . VAL A 1 195 ? 27.134 10.910 -33.777 1.00 95.62 195 VAL A N 1
ATOM 1516 C CA . VAL A 1 195 ? 28.324 11.757 -33.923 1.00 95.62 195 VAL A CA 1
ATOM 1517 C C . VAL A 1 195 ? 28.932 11.592 -35.316 1.00 95.62 195 VAL A C 1
ATOM 1519 O O . VAL A 1 195 ? 29.187 12.591 -35.984 1.00 95.62 195 VAL A O 1
ATOM 1522 N N . ALA A 1 196 ? 29.095 10.358 -35.801 1.00 94.12 196 ALA A N 1
ATOM 1523 C CA . ALA A 1 196 ? 29.589 10.099 -37.152 1.00 94.12 196 ALA A CA 1
ATOM 1524 C C . ALA A 1 196 ? 28.663 10.696 -38.224 1.00 94.12 196 ALA A C 1
ATOM 1526 O O . ALA A 1 196 ? 29.139 11.343 -39.156 1.00 94.12 196 ALA A O 1
ATOM 1527 N N . SER A 1 197 ? 27.344 10.551 -38.064 1.00 93.25 197 SER A N 1
ATOM 1528 C CA . SER A 1 197 ? 26.359 11.152 -38.967 1.00 93.25 197 SER A CA 1
ATOM 1529 C C . SER A 1 197 ? 26.451 12.679 -38.990 1.00 93.25 197 SER A C 1
ATOM 1531 O O . SER A 1 197 ? 26.360 13.280 -40.060 1.00 93.25 197 SER A O 1
ATOM 1533 N N . ILE A 1 198 ? 26.639 13.323 -37.836 1.00 93.31 198 ILE A N 1
ATOM 1534 C CA . ILE A 1 198 ? 26.784 14.781 -37.738 1.00 93.31 198 ILE A CA 1
ATOM 1535 C C . ILE A 1 198 ? 28.080 15.235 -38.418 1.00 93.31 198 ILE A C 1
ATOM 1537 O O . ILE A 1 198 ? 28.062 16.196 -39.189 1.00 93.31 198 ILE A O 1
ATOM 1541 N N . LEU A 1 199 ? 29.192 14.534 -38.186 1.00 92.69 199 LEU A N 1
ATOM 1542 C CA . LEU A 1 199 ? 30.471 14.847 -38.824 1.00 92.69 199 LEU A CA 1
ATOM 1543 C C . LEU A 1 199 ? 30.394 14.696 -40.348 1.00 92.69 199 LEU A C 1
ATOM 1545 O O . LEU A 1 199 ? 30.828 15.595 -41.065 1.00 92.69 199 LEU A O 1
ATOM 1549 N N . LEU A 1 200 ? 29.777 13.621 -40.849 1.00 87.88 200 LEU A N 1
ATOM 1550 C CA . LEU A 1 200 ? 29.540 13.430 -42.282 1.00 87.88 200 LEU A CA 1
ATOM 1551 C C . LEU A 1 200 ? 28.625 14.515 -42.859 1.00 87.88 200 LEU A C 1
ATOM 1553 O O . LEU A 1 200 ? 28.904 15.039 -43.935 1.00 87.88 200 LEU A O 1
ATOM 1557 N N . PHE A 1 201 ? 27.564 14.898 -42.143 1.00 85.94 201 PHE A N 1
ATOM 1558 C CA . PHE A 1 201 ? 26.674 15.978 -42.568 1.00 85.94 201 PHE A CA 1
ATOM 1559 C C . PHE A 1 201 ? 27.427 17.299 -42.750 1.00 85.94 201 PHE A C 1
ATOM 1561 O O . PHE A 1 201 ? 27.266 17.961 -43.778 1.00 85.94 201 PHE A O 1
ATOM 1568 N N . PHE A 1 202 ? 28.268 17.681 -41.784 1.00 87.44 202 PHE A N 1
ATOM 1569 C CA . PHE A 1 202 ? 29.073 18.894 -41.900 1.00 87.44 202 PHE A CA 1
ATOM 1570 C C . PHE A 1 202 ? 30.138 18.772 -42.985 1.00 87.44 202 PHE A C 1
ATOM 1572 O O . PHE A 1 202 ? 30.254 19.697 -43.783 1.00 87.44 202 PHE A O 1
ATOM 1579 N N . ALA A 1 203 ? 30.829 17.634 -43.087 1.00 85.75 203 ALA A N 1
ATOM 1580 C CA . ALA A 1 203 ? 31.810 17.387 -44.140 1.00 85.75 203 ALA A CA 1
ATOM 1581 C C . ALA A 1 203 ? 31.190 17.544 -45.538 1.00 85.75 203 ALA A C 1
ATOM 1583 O O . ALA A 1 203 ? 31.708 18.292 -46.359 1.00 85.75 203 ALA A O 1
ATOM 1584 N N . PHE A 1 204 ? 30.028 16.941 -45.807 1.00 79.19 204 PHE A N 1
ATOM 1585 C CA . PHE A 1 204 ? 29.337 17.127 -47.089 1.00 79.19 204 PHE A CA 1
ATOM 1586 C C . PHE A 1 204 ? 28.818 18.550 -47.298 1.00 79.19 204 PHE A C 1
ATOM 1588 O O . PHE A 1 204 ? 28.719 19.006 -48.436 1.00 79.19 204 PHE A O 1
ATOM 1595 N N . ARG A 1 205 ? 28.470 19.259 -46.221 1.00 77.62 205 ARG A N 1
ATOM 1596 C CA . ARG A 1 205 ? 27.996 20.641 -46.302 1.00 77.62 205 ARG A CA 1
ATOM 1597 C C . ARG A 1 205 ? 29.119 21.633 -46.611 1.00 77.62 205 ARG A C 1
ATOM 1599 O O . ARG A 1 205 ? 28.824 22.633 -47.255 1.00 77.62 205 ARG A O 1
ATOM 1606 N N . THR A 1 206 ? 30.344 21.390 -46.149 1.00 77.88 206 THR A N 1
ATOM 1607 C CA . THR A 1 206 ? 31.477 22.327 -46.274 1.00 77.88 206 THR A CA 1
ATOM 1608 C C . THR A 1 206 ? 32.476 21.962 -47.368 1.00 77.88 206 THR A C 1
ATOM 1610 O O . THR A 1 206 ? 33.287 22.799 -47.739 1.00 77.88 206 THR A O 1
ATOM 1613 N N . SER A 1 207 ? 32.441 20.735 -47.889 1.00 73.94 207 SER A N 1
ATOM 1614 C CA . SER A 1 207 ? 33.471 20.215 -48.795 1.00 73.94 207 SER A CA 1
ATOM 1615 C C . SER A 1 207 ? 33.358 20.678 -50.257 1.00 73.94 207 SER A C 1
ATOM 1617 O O . SER A 1 207 ? 34.182 20.244 -51.056 1.00 73.94 207 SER A O 1
ATOM 1619 N N . ASP A 1 208 ? 32.339 21.453 -50.649 1.00 69.25 208 ASP A N 1
ATOM 1620 C CA . ASP A 1 208 ? 32.014 21.845 -52.045 1.00 69.25 208 ASP A CA 1
ATOM 1621 C C . ASP A 1 208 ? 31.929 20.695 -53.084 1.00 69.25 208 ASP A C 1
ATOM 1623 O O . ASP A 1 208 ? 31.599 20.907 -54.250 1.00 69.25 208 ASP A O 1
ATOM 1627 N N . ASN A 1 209 ? 32.121 19.444 -52.654 1.00 68.62 209 ASN A N 1
ATOM 1628 C CA . ASN A 1 209 ? 32.133 18.238 -53.481 1.00 68.62 209 ASN A CA 1
ATOM 1629 C C . ASN A 1 209 ? 30.743 17.856 -54.018 1.00 68.62 209 ASN A C 1
ATOM 1631 O O . ASN A 1 209 ? 30.639 17.090 -54.975 1.00 68.62 209 ASN A O 1
ATOM 1635 N N . ILE A 1 210 ? 29.662 18.374 -53.422 1.00 66.12 210 ILE A N 1
ATOM 1636 C CA . ILE A 1 210 ? 28.282 18.108 -53.845 1.00 66.12 210 ILE A CA 1
ATOM 1637 C C . ILE A 1 210 ? 27.539 19.431 -54.037 1.00 66.12 210 ILE A C 1
ATOM 1639 O O . ILE A 1 210 ? 27.267 20.158 -53.081 1.00 66.12 210 ILE A O 1
ATOM 1643 N N . LYS A 1 211 ? 27.141 19.713 -55.284 1.00 72.31 211 LYS A N 1
ATOM 1644 C CA . LYS A 1 211 ? 26.315 20.880 -55.628 1.00 72.31 211 LYS A CA 1
ATOM 1645 C C . LYS A 1 211 ? 24.960 20.819 -54.913 1.00 72.31 211 LYS A C 1
ATOM 1647 O O . LYS A 1 211 ? 24.338 19.761 -54.820 1.00 72.31 211 LYS A O 1
ATOM 1652 N N . ILE A 1 212 ? 24.467 21.977 -54.468 1.00 71.06 212 ILE A N 1
ATOM 1653 C CA . ILE A 1 212 ? 23.195 22.132 -53.734 1.00 71.06 212 ILE A CA 1
ATOM 1654 C C . ILE A 1 212 ? 22.008 21.491 -54.482 1.00 71.06 212 ILE A C 1
ATOM 1656 O O . ILE A 1 212 ? 21.123 20.912 -53.853 1.00 71.06 212 ILE A O 1
ATOM 1660 N N . SER A 1 213 ? 22.020 21.513 -55.818 1.00 70.44 213 SER A N 1
ATOM 1661 C CA . SER A 1 213 ? 20.995 20.888 -56.665 1.00 70.44 213 SER A CA 1
ATOM 1662 C C . SER A 1 213 ? 20.888 19.370 -56.476 1.00 70.44 213 SER A C 1
ATOM 1664 O O . SER A 1 213 ? 19.783 18.848 -56.346 1.00 70.44 213 SER A O 1
ATOM 1666 N N . HIS A 1 214 ? 22.013 18.653 -56.390 1.00 73.94 214 HIS A N 1
ATOM 1667 C CA . HIS A 1 214 ? 22.015 17.202 -56.174 1.00 73.94 214 HIS A CA 1
ATOM 1668 C C . HIS A 1 214 ? 21.497 16.828 -54.779 1.00 73.94 214 HIS A C 1
ATOM 1670 O O . HIS A 1 214 ? 20.889 15.774 -54.610 1.00 73.94 214 HIS A O 1
ATOM 1676 N N . ARG A 1 215 ? 21.673 17.714 -53.789 1.00 69.31 215 ARG A N 1
ATOM 1677 C CA . ARG A 1 215 ? 21.157 17.510 -52.426 1.00 69.31 215 ARG A CA 1
ATOM 1678 C C . ARG A 1 215 ? 19.631 17.584 -52.377 1.00 69.31 215 ARG A C 1
ATOM 1680 O O . ARG A 1 215 ? 19.016 16.728 -51.754 1.00 69.31 215 ARG A O 1
ATOM 1687 N N . LEU A 1 216 ? 19.024 18.553 -53.066 1.00 73.38 216 LEU A N 1
ATOM 1688 C CA . LEU A 1 216 ? 17.561 18.677 -53.148 1.00 73.38 216 LEU A CA 1
ATOM 1689 C C . LEU A 1 216 ? 16.917 17.472 -53.845 1.00 73.38 216 LEU A C 1
ATOM 1691 O O . LEU A 1 216 ? 15.907 16.957 -53.371 1.00 73.38 216 LEU A O 1
ATOM 1695 N N . ILE A 1 217 ? 17.533 16.988 -54.928 1.00 77.88 217 ILE A N 1
ATOM 1696 C CA . ILE A 1 217 ? 17.056 15.808 -55.664 1.00 77.88 217 ILE A CA 1
ATOM 1697 C C . ILE A 1 217 ? 17.135 14.550 -54.786 1.00 77.88 217 ILE A C 1
ATOM 1699 O O . ILE A 1 217 ? 16.174 13.788 -54.724 1.00 77.88 217 ILE A O 1
ATOM 1703 N N . ALA A 1 218 ? 18.241 14.354 -54.060 1.00 74.69 218 ALA A N 1
ATOM 1704 C CA . ALA A 1 218 ? 18.401 13.212 -53.163 1.00 74.69 218 ALA A CA 1
ATOM 1705 C C . ALA A 1 218 ? 17.393 13.226 -51.999 1.00 74.69 218 ALA A C 1
ATOM 1707 O O . ALA A 1 218 ? 16.798 12.193 -51.700 1.00 74.69 218 ALA A O 1
ATOM 1708 N N . SER A 1 219 ? 17.148 14.385 -51.377 1.00 74.75 219 SER A N 1
ATOM 1709 C CA . SER A 1 219 ? 16.171 14.507 -50.285 1.00 74.75 219 SER A CA 1
ATOM 1710 C C . SER A 1 219 ? 14.730 14.255 -50.743 1.00 74.75 219 SER A C 1
ATOM 1712 O O . SER A 1 219 ? 13.980 13.581 -50.042 1.00 74.75 219 SER A O 1
ATOM 1714 N N . LEU A 1 220 ? 14.345 14.732 -51.932 1.00 75.75 220 LEU A N 1
ATOM 1715 C CA . LEU A 1 220 ? 13.032 14.433 -52.519 1.00 75.75 220 LEU A CA 1
ATOM 1716 C C . LEU A 1 220 ? 12.899 12.948 -52.897 1.00 75.75 220 LEU A C 1
ATOM 1718 O O . LEU A 1 220 ? 11.847 12.352 -52.676 1.00 75.75 220 LEU A O 1
ATOM 1722 N N . GLY A 1 221 ? 13.975 12.330 -53.394 1.00 76.06 221 GLY A N 1
ATOM 1723 C CA . GLY A 1 221 ? 14.023 10.892 -53.666 1.00 76.06 221 GLY A CA 1
ATOM 1724 C C . GLY A 1 221 ? 13.871 10.037 -52.403 1.00 76.06 221 GLY A C 1
ATOM 1725 O O . GLY A 1 221 ? 13.110 9.074 -52.407 1.00 76.06 221 GLY A O 1
ATOM 1726 N N . GLN A 1 222 ? 14.531 10.410 -51.302 1.00 66.94 222 GLN A N 1
ATOM 1727 C CA . GLN A 1 222 ? 14.407 9.709 -50.016 1.00 66.94 222 GLN A CA 1
ATOM 1728 C C . GLN A 1 222 ? 12.989 9.785 -49.435 1.00 66.94 222 GLN A C 1
ATOM 1730 O O . GLN A 1 222 ? 12.498 8.783 -48.921 1.00 66.94 222 GLN A O 1
ATOM 1735 N N . LEU A 1 223 ? 12.311 10.932 -49.556 1.00 73.38 223 LEU A N 1
ATOM 1736 C CA . LEU A 1 223 ? 10.905 11.063 -49.159 1.00 73.38 223 LEU A CA 1
ATOM 1737 C C . LEU A 1 223 ? 9.982 10.201 -50.032 1.00 73.38 223 LEU A C 1
ATOM 1739 O O . LEU A 1 223 ? 9.073 9.568 -49.509 1.00 73.38 223 LEU A O 1
ATOM 1743 N N . GLY A 1 224 ? 10.236 10.127 -51.342 1.00 71.44 224 GLY A N 1
ATOM 1744 C CA . GLY A 1 224 ? 9.465 9.276 -52.252 1.00 71.44 224 GLY A CA 1
ATOM 1745 C C . GLY A 1 224 ? 9.598 7.781 -51.944 1.00 71.44 224 GLY A C 1
ATOM 1746 O O . GLY A 1 224 ? 8.599 7.070 -51.924 1.00 71.44 224 GLY A O 1
ATOM 1747 N N . VAL A 1 225 ? 10.812 7.307 -51.650 1.00 70.88 225 VAL A N 1
ATOM 1748 C CA . VAL A 1 225 ? 11.053 5.904 -51.265 1.00 70.88 225 VAL A CA 1
ATOM 1749 C C . VAL A 1 225 ? 10.445 5.594 -49.894 1.00 70.88 225 VAL A C 1
ATOM 1751 O O . VAL A 1 225 ? 9.791 4.569 -49.742 1.00 70.88 225 VAL A O 1
ATOM 1754 N N . GLY A 1 226 ? 10.572 6.497 -48.917 1.00 62.16 226 GLY A N 1
ATOM 1755 C CA . GLY A 1 226 ? 10.003 6.308 -47.576 1.00 62.16 226 GLY A CA 1
ATOM 1756 C C . GLY A 1 226 ? 8.470 6.332 -47.506 1.00 62.16 226 GLY A C 1
ATOM 1757 O O . GLY A 1 226 ? 7.914 5.898 -46.510 1.00 62.16 226 GLY A O 1
ATOM 1758 N N . VAL A 1 227 ? 7.778 6.830 -48.535 1.00 67.12 227 VAL A N 1
ATOM 1759 C CA . VAL A 1 227 ? 6.306 6.753 -48.648 1.00 67.12 227 VAL A CA 1
ATOM 1760 C C . VAL A 1 227 ? 5.855 5.449 -49.327 1.00 67.12 227 VAL A C 1
ATOM 1762 O O . VAL A 1 227 ? 4.703 5.046 -49.187 1.00 67.12 227 VAL A O 1
ATOM 1765 N N . LEU A 1 228 ? 6.753 4.779 -50.055 1.00 55.09 228 LEU A N 1
ATOM 1766 C CA . LEU A 1 228 ? 6.488 3.526 -50.773 1.00 55.09 228 LEU A CA 1
ATOM 1767 C C . LEU A 1 228 ? 6.920 2.264 -50.003 1.00 55.09 228 LEU A C 1
ATOM 1769 O O . LEU A 1 228 ? 6.638 1.162 -50.472 1.00 55.09 228 LEU A O 1
ATOM 1773 N N . THR A 1 229 ? 7.582 2.413 -48.851 1.00 42.62 229 THR A N 1
ATOM 1774 C CA . THR A 1 229 ? 8.014 1.313 -47.966 1.00 42.62 229 THR A CA 1
ATOM 1775 C C . THR A 1 229 ? 7.457 1.520 -46.571 1.00 42.62 229 THR A C 1
ATOM 1777 O O . THR A 1 229 ? 7.012 0.518 -45.971 1.00 42.62 229 THR A O 1
#

Sequence (229 aa):
MGKNLEDKLLDSDSDTVKWVKVDNEKDVRKGLDEQKYYGAAIFEKDFSKHAMSQTQKVVMDSKKQEMQDKVKSGEIPPEQAKQMQSQMAKSGASQDIKVKRAEFKTITNKGANMQASQISSNVLNGIGDNLNKQITQQSLDTLEKQDVKVSANEIEGLTNPVKVADKQVHKVKDHQGNGNASFLMFMPVWISSIVASILLFFAFRTSDNIKISHRLIASLGQLGVGVLT

Radius of gyration: 31.81 Å; chains: 1; bounding box: 65×41×96 Å

Organism: Staphylococcus gallinarum (NCBI:txid1293)

Secondary structure (DSSP, 8-state):
-HHHHHHHHHT---TT------SSHHHHHHHHHTTS-SEEEEE-TTHHHHHTHHHHHHHHHHHHHHHHHHHHTTSS-HHHHHHHHHHHHHTTTTS-----PEEEEEEEETTT-HHHHHHHHHHHHHHHHHHHHHHHHHHHHHHHHTT----TTTHHHHH--EEEEEEEESPPPGGGGGGTHHHHHHHHHHHHHHHHHHHHHHHHHHSS-S-HHHHHHHHHHHHHHHHH-